Protein AF-A0A0N4TE85-F1 (afdb_monomer)

Sequence (176 aa):
MFYCVLKLFERAIGGLLKESQLLFFAYADYEEERMKFDNVKKIYDRLLAIETADPTLAYIQLMKFVRRTEGVQYARAIFKRARQDSRCKFHIFVASALMEYYCSKDTDIAIRVFDMGLKKYGDEPEYALAYVDFLSHLNEDNNTRVVFERILTSESMTPEKSMLVFFFFSILKVCI

Foldseek 3Di:
DVVVVLVVLCCCCVPDNVQPVVSLLVVLVVCVVVVNNVVSVVSLVSNVPPPPHQCQVSLLSVLVSCCVPVRDVVSVVSLVVLVVDPSHDLVSLLSNLVCCCPPVVNNVVSVVSLVVSCVVCLLPVVSLLSVLVVVVVVVPVVVSVVSVVVSVPPPRDDPVVVVVSVVVVPPVVPPD

Structure (mmCIF, N/CA/C/O backbone):
data_AF-A0A0N4TE85-F1
#
_entry.id   AF-A0A0N4TE85-F1
#
loop_
_atom_site.group_PDB
_atom_site.id
_atom_site.type_symbol
_atom_site.label_atom_id
_atom_site.label_alt_id
_atom_site.label_comp_id
_atom_site.label_asym_id
_atom_site.label_entity_id
_atom_site.label_seq_id
_atom_site.pdbx_PDB_ins_code
_atom_site.Cartn_x
_atom_site.Cartn_y
_atom_site.Cartn_z
_atom_site.occupancy
_atom_site.B_iso_or_equiv
_atom_site.auth_seq_id
_atom_site.auth_comp_id
_atom_site.auth_asym_id
_atom_site.auth_atom_id
_atom_site.pdbx_PDB_model_num
ATOM 1 N N . MET A 1 1 ? 28.699 -2.643 -16.464 1.00 60.16 1 MET A N 1
ATOM 2 C CA . MET A 1 1 ? 28.401 -2.864 -15.030 1.00 60.16 1 MET A CA 1
ATOM 3 C C . MET A 1 1 ? 26.910 -3.125 -14.782 1.00 60.16 1 MET A C 1
ATOM 5 O O . MET A 1 1 ? 26.594 -4.196 -14.286 1.00 60.16 1 MET A O 1
ATOM 9 N N . PHE A 1 2 ? 25.991 -2.249 -15.223 1.00 61.69 2 PHE A N 1
ATOM 10 C CA . PHE A 1 2 ? 24.528 -2.381 -15.024 1.00 61.69 2 PHE A CA 1
ATOM 11 C C . PHE A 1 2 ? 23.909 -3.731 -15.449 1.00 61.69 2 PHE A C 1
ATOM 13 O O . PHE A 1 2 ? 23.105 -4.308 -14.727 1.00 61.69 2 PHE A O 1
ATOM 20 N N . TYR A 1 3 ? 24.332 -4.297 -16.585 1.00 66.44 3 TYR A N 1
ATOM 21 C CA . TYR A 1 3 ? 23.793 -5.572 -17.085 1.00 66.44 3 TYR A CA 1
ATOM 22 C C . TYR A 1 3 ? 24.115 -6.782 -16.183 1.00 66.44 3 TYR A C 1
ATOM 24 O O . TYR A 1 3 ? 23.411 -7.788 -16.216 1.00 66.44 3 TYR A O 1
ATOM 32 N N . CYS A 1 4 ? 25.174 -6.692 -15.370 1.00 79.31 4 CYS A N 1
ATOM 33 C CA . CYS A 1 4 ? 25.546 -7.743 -14.422 1.00 79.31 4 CYS A CA 1
ATOM 34 C C . CYS A 1 4 ? 24.586 -7.768 -13.222 1.00 79.31 4 CYS A C 1
ATOM 36 O O . CYS A 1 4 ? 24.155 -8.835 -12.797 1.00 79.31 4 CYS A O 1
ATOM 38 N N . VAL A 1 5 ? 24.191 -6.586 -12.738 1.00 85.81 5 VAL A N 1
ATOM 39 C CA . VAL A 1 5 ? 23.291 -6.426 -11.587 1.00 85.81 5 VAL A CA 1
ATOM 40 C C . VAL A 1 5 ? 21.880 -6.917 -11.919 1.00 85.81 5 VAL A C 1
ATOM 42 O O . VAL A 1 5 ? 21.301 -7.671 -11.147 1.00 85.81 5 VAL A O 1
ATOM 45 N N . LEU A 1 6 ? 21.362 -6.604 -13.113 1.00 87.00 6 LEU A N 1
ATOM 46 C CA . LEU A 1 6 ? 20.061 -7.120 -13.569 1.00 87.00 6 LEU A CA 1
ATOM 47 C C . LEU A 1 6 ? 20.026 -8.642 -13.638 1.00 87.00 6 LEU A C 1
ATOM 49 O O . LEU A 1 6 ? 19.105 -9.273 -13.130 1.00 87.00 6 LEU A O 1
ATOM 53 N N . LYS A 1 7 ? 21.062 -9.243 -14.234 1.00 88.06 7 LYS A N 1
ATOM 54 C CA . LYS A 1 7 ? 21.184 -10.701 -14.304 1.00 88.06 7 LYS A CA 1
ATOM 55 C C . LYS A 1 7 ? 21.278 -11.337 -12.921 1.00 88.06 7 LYS A C 1
ATOM 57 O O . LYS A 1 7 ? 20.778 -12.444 -12.741 1.00 88.06 7 LYS A O 1
ATOM 62 N N . LEU A 1 8 ? 21.919 -10.662 -11.966 1.00 90.56 8 LEU A N 1
ATOM 63 C CA . LEU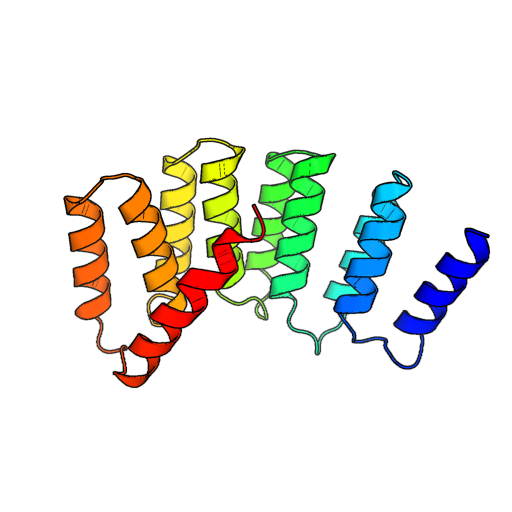 A 1 8 ? 22.002 -11.127 -10.587 1.00 90.56 8 LEU A CA 1
ATOM 64 C C . LEU A 1 8 ? 20.618 -11.145 -9.930 1.00 90.56 8 LEU A C 1
ATOM 66 O O . LEU A 1 8 ? 20.234 -12.185 -9.399 1.00 90.56 8 LEU A O 1
ATOM 70 N N . PHE A 1 9 ? 19.861 -10.045 -10.017 1.00 91.69 9 PHE A N 1
ATOM 71 C CA . PHE A 1 9 ? 18.505 -9.976 -9.470 1.00 91.69 9 PHE A CA 1
ATOM 72 C C . PHE A 1 9 ? 17.573 -10.995 -10.122 1.00 91.69 9 PHE A C 1
ATOM 74 O O . PHE A 1 9 ? 16.962 -11.785 -9.407 1.00 91.69 9 PHE A O 1
ATOM 81 N N . GLU A 1 10 ? 17.538 -11.061 -11.456 1.00 90.88 10 GLU A N 1
ATOM 82 C CA . GLU A 1 10 ? 16.699 -12.019 -12.187 1.00 90.88 10 GLU A CA 1
ATOM 83 C C . GLU A 1 10 ? 17.019 -13.472 -11.825 1.00 90.88 10 GLU A C 1
ATOM 85 O O . GLU A 1 10 ? 16.120 -14.290 -11.621 1.00 90.88 10 GLU A O 1
ATOM 90 N N . ARG A 1 11 ? 18.305 -13.802 -11.665 1.00 91.12 11 ARG A N 1
ATOM 91 C CA . ARG A 1 11 ? 18.721 -15.135 -11.220 1.00 91.12 11 ARG A CA 1
ATOM 92 C C . ARG A 1 11 ? 18.338 -15.404 -9.764 1.00 91.12 11 ARG A C 1
ATOM 94 O O . ARG A 1 11 ? 18.007 -16.541 -9.438 1.00 91.12 11 ARG A O 1
ATOM 101 N N . ALA A 1 12 ? 18.394 -14.401 -8.892 1.00 89.88 12 ALA A N 1
ATOM 102 C CA . ALA A 1 12 ? 18.059 -14.561 -7.481 1.00 89.88 12 ALA A CA 1
ATOM 103 C C . ALA A 1 12 ? 16.554 -14.806 -7.284 1.00 89.88 12 ALA A C 1
ATOM 105 O O . ALA A 1 12 ? 16.180 -15.799 -6.655 1.00 89.88 12 ALA A O 1
ATOM 106 N N . ILE A 1 13 ? 15.706 -13.968 -7.891 1.00 89.06 13 ILE A N 1
ATOM 107 C CA . ILE A 1 13 ? 14.240 -14.088 -7.808 1.00 89.06 13 ILE A CA 1
ATOM 108 C C . ILE A 1 13 ? 13.683 -15.224 -8.682 1.00 89.06 13 ILE A C 1
ATOM 110 O O . ILE A 1 13 ? 12.585 -15.714 -8.442 1.00 89.06 13 ILE A O 1
ATOM 114 N N . GLY A 1 14 ? 14.413 -15.649 -9.718 1.00 87.12 14 GLY A N 1
ATOM 115 C CA . GLY A 1 14 ? 14.067 -16.812 -10.543 1.00 87.12 14 GLY A CA 1
ATOM 116 C C . GLY A 1 14 ? 14.582 -18.145 -9.999 1.00 87.12 14 GLY A C 1
ATOM 117 O O . GLY A 1 14 ? 14.179 -19.195 -10.491 1.00 87.12 14 GLY A O 1
ATOM 118 N N . GLY A 1 15 ? 15.480 -18.111 -9.015 1.00 88.12 15 GLY A N 1
ATOM 119 C CA . GLY A 1 15 ? 16.168 -19.282 -8.490 1.00 88.12 15 GLY A CA 1
ATOM 120 C C . GLY A 1 15 ? 15.809 -19.572 -7.038 1.00 88.12 15 GLY A C 1
ATOM 121 O O . GLY A 1 15 ? 14.649 -19.773 -6.683 1.00 88.12 15 GLY A O 1
ATOM 122 N N . LEU A 1 16 ? 16.842 -19.625 -6.196 1.00 82.88 16 LEU A N 1
ATOM 123 C CA . LEU A 1 16 ? 16.746 -20.097 -4.814 1.00 82.88 16 LEU A CA 1
ATOM 124 C C . LEU A 1 16 ? 15.939 -19.157 -3.901 1.00 82.88 16 LEU A C 1
ATOM 126 O O . LEU A 1 16 ? 15.338 -19.613 -2.937 1.00 82.88 16 LEU A O 1
ATOM 130 N N . LEU A 1 17 ? 15.928 -17.852 -4.197 1.00 87.75 17 LEU A N 1
ATOM 131 C CA . LEU A 1 17 ? 15.365 -16.807 -3.332 1.00 87.75 17 LEU A CA 1
ATOM 132 C C . LEU A 1 17 ? 14.075 -16.211 -3.912 1.00 87.75 17 LEU A C 1
ATOM 134 O O . LEU A 1 17 ? 13.768 -15.040 -3.693 1.00 87.75 17 LEU A O 1
ATOM 138 N N . LYS A 1 18 ? 13.308 -17.027 -4.642 1.00 87.94 18 LYS A N 1
ATOM 139 C CA . LYS A 1 18 ? 12.091 -16.618 -5.359 1.00 87.94 18 LYS A CA 1
ATOM 140 C C . LYS A 1 18 ? 10.973 -16.054 -4.480 1.00 87.94 18 LYS A C 1
ATOM 142 O O . LYS A 1 18 ? 10.106 -15.377 -5.004 1.00 87.94 18 LYS A O 1
ATOM 147 N N . GLU A 1 19 ? 10.997 -16.306 -3.172 1.00 86.69 19 GLU A N 1
ATOM 148 C CA . GLU A 1 19 ? 9.999 -15.802 -2.212 1.00 86.69 19 GLU A CA 1
ATOM 149 C C . GLU A 1 19 ? 10.528 -14.637 -1.355 1.00 86.69 19 GLU A C 1
ATOM 151 O O . GLU A 1 19 ? 9.801 -14.073 -0.540 1.00 86.69 19 GLU A O 1
ATOM 156 N N . SER A 1 20 ? 11.799 -14.252 -1.523 1.00 91.19 20 SER A N 1
ATOM 157 C CA . SER A 1 20 ? 12.424 -13.206 -0.710 1.00 91.19 20 SER A CA 1
ATOM 158 C C . SER A 1 20 ? 11.926 -11.819 -1.113 1.00 91.19 20 SER A C 1
ATOM 160 O O . SER A 1 20 ? 12.448 -11.213 -2.048 1.00 91.19 20 SER A O 1
ATOM 162 N N . GLN A 1 21 ? 10.951 -11.280 -0.374 1.00 88.94 21 GLN A N 1
ATOM 163 C CA . GLN A 1 21 ? 10.377 -9.953 -0.644 1.00 88.94 21 GLN A CA 1
ATOM 164 C C . GLN A 1 21 ? 11.431 -8.839 -0.673 1.00 88.94 21 GLN A C 1
ATOM 166 O O . GLN A 1 21 ? 11.354 -7.939 -1.504 1.00 88.94 21 GLN A O 1
ATOM 171 N N . LEU A 1 22 ? 12.457 -8.934 0.181 1.00 90.62 22 LEU A N 1
ATOM 172 C CA . LEU A 1 22 ? 13.536 -7.949 0.251 1.00 90.62 22 LEU A CA 1
ATOM 173 C C . LEU A 1 22 ? 14.278 -7.807 -1.084 1.00 90.62 22 LEU A C 1
ATOM 175 O O . LEU A 1 22 ? 14.609 -6.696 -1.488 1.00 90.62 22 LEU A O 1
ATOM 179 N N . LEU A 1 23 ? 14.512 -8.918 -1.791 1.00 93.12 23 LEU A N 1
ATOM 180 C CA . LEU A 1 23 ? 15.168 -8.878 -3.098 1.00 93.12 23 LEU A CA 1
ATOM 181 C C . LEU A 1 23 ? 14.280 -8.264 -4.172 1.00 93.12 23 LEU A C 1
ATOM 183 O O . LEU A 1 23 ? 14.791 -7.561 -5.038 1.00 93.12 23 LEU A O 1
ATOM 187 N N . PHE A 1 24 ? 12.969 -8.505 -4.116 1.00 93.56 24 PHE A N 1
ATOM 188 C CA . PHE A 1 24 ? 12.032 -7.844 -5.020 1.00 93.56 24 PHE A CA 1
ATOM 189 C C . PHE A 1 24 ? 12.010 -6.334 -4.787 1.00 93.56 24 PHE A C 1
ATOM 191 O O . PHE A 1 24 ? 12.022 -5.593 -5.763 1.00 93.56 24 PHE A O 1
ATOM 198 N N . PHE A 1 25 ? 12.033 -5.877 -3.531 1.00 91.94 25 PHE A N 1
ATOM 199 C CA . PHE A 1 25 ? 12.083 -4.445 -3.217 1.00 91.94 25 PHE A CA 1
ATOM 200 C C . PHE A 1 25 ? 13.391 -3.815 -3.689 1.00 91.94 25 PHE A C 1
ATOM 202 O O . PHE A 1 25 ? 13.353 -2.854 -4.444 1.00 91.94 25 PHE A O 1
ATOM 209 N N . ALA A 1 26 ? 14.535 -4.428 -3.375 1.00 93.69 26 ALA A N 1
ATOM 210 C CA . ALA A 1 26 ? 15.828 -3.945 -3.855 1.00 93.69 26 ALA A CA 1
ATOM 211 C C . ALA A 1 26 ? 15.907 -3.914 -5.393 1.00 93.69 26 ALA A C 1
ATOM 213 O O . ALA A 1 26 ? 16.498 -3.004 -5.972 1.00 93.69 26 ALA A O 1
ATOM 214 N N . TYR A 1 27 ? 15.299 -4.896 -6.069 1.00 94.88 27 TYR A N 1
ATOM 215 C CA . TYR A 1 27 ? 15.258 -4.914 -7.526 1.00 94.88 27 TYR A CA 1
ATOM 216 C C . TYR A 1 27 ? 14.322 -3.837 -8.096 1.00 94.88 27 TYR A C 1
ATOM 218 O O . TYR A 1 27 ? 14.665 -3.174 -9.076 1.00 94.88 27 TYR A O 1
ATOM 226 N N . ALA A 1 28 ? 13.161 -3.636 -7.474 1.00 95.31 28 ALA A N 1
ATOM 227 C CA . ALA A 1 28 ? 12.229 -2.574 -7.826 1.00 95.31 28 ALA A CA 1
ATOM 228 C C . ALA A 1 28 ? 12.876 -1.189 -7.671 1.00 95.31 28 ALA A C 1
ATOM 230 O O . ALA A 1 28 ? 12.834 -0.409 -8.619 1.00 95.31 28 ALA A O 1
ATOM 231 N N . ASP A 1 29 ? 13.542 -0.923 -6.545 1.00 93.06 29 ASP A N 1
ATOM 232 C CA . ASP A 1 29 ? 14.242 0.340 -6.288 1.00 93.06 29 ASP A CA 1
ATOM 233 C C . ASP A 1 29 ? 15.337 0.585 -7.342 1.00 93.06 29 ASP A C 1
ATOM 235 O O . ASP A 1 29 ? 15.437 1.671 -7.913 1.00 93.06 29 ASP A O 1
ATOM 239 N N . TYR A 1 30 ? 16.090 -0.459 -7.707 1.00 94.06 30 TYR A N 1
ATOM 240 C CA . TYR A 1 30 ? 17.110 -0.377 -8.756 1.00 94.06 30 TYR A CA 1
ATOM 241 C C . TYR A 1 30 ? 16.543 -0.031 -10.148 1.00 94.06 30 TYR A C 1
ATOM 243 O O . TYR A 1 30 ? 17.172 0.689 -10.929 1.00 94.06 30 TYR A O 1
ATOM 251 N N . GLU A 1 31 ? 15.365 -0.550 -10.508 1.00 95.12 31 GLU A N 1
ATOM 252 C CA . GLU A 1 31 ? 14.687 -0.174 -11.758 1.00 95.12 31 GLU A CA 1
ATOM 253 C C . GLU A 1 31 ? 14.027 1.216 -11.664 1.00 95.12 31 GLU A C 1
ATOM 255 O O . GLU A 1 31 ? 14.003 1.941 -12.665 1.00 95.12 31 GLU A O 1
ATOM 260 N N . GLU A 1 32 ? 13.548 1.623 -10.482 1.00 93.38 32 GLU A N 1
ATOM 261 C CA . GLU A 1 32 ? 13.006 2.965 -10.214 1.00 93.38 32 GLU A CA 1
ATOM 262 C C . GLU A 1 32 ? 14.084 4.042 -10.405 1.00 93.38 32 GLU A C 1
ATOM 264 O O . GLU A 1 32 ? 13.845 5.005 -11.136 1.00 93.38 32 GLU A O 1
ATOM 269 N N . GLU A 1 33 ? 15.298 3.842 -9.876 1.00 93.31 33 GLU A N 1
ATOM 270 C CA . GLU A 1 33 ? 16.454 4.742 -10.065 1.00 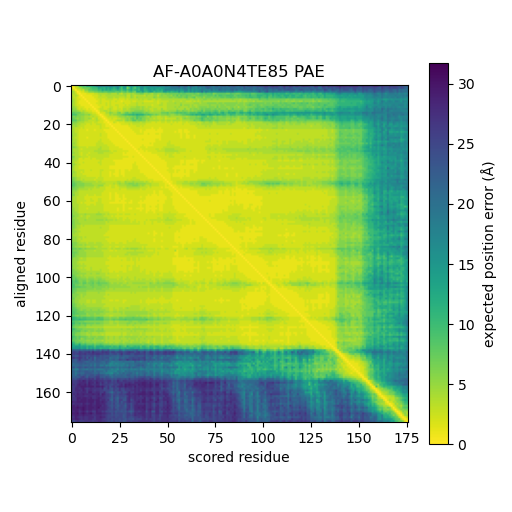93.31 33 GLU A CA 1
ATOM 271 C C . GLU A 1 33 ? 16.815 4.949 -11.544 1.00 93.31 33 GLU A C 1
ATOM 273 O O . GLU A 1 33 ? 17.308 6.000 -11.955 1.00 93.31 33 GLU A O 1
ATOM 278 N N . ARG A 1 34 ? 16.541 3.943 -12.379 1.00 93.69 34 ARG A N 1
ATOM 279 C CA . ARG A 1 34 ? 16.782 3.974 -13.830 1.00 93.69 34 ARG A CA 1
ATOM 280 C C . ARG A 1 34 ? 15.589 4.510 -14.620 1.00 93.69 34 ARG A C 1
ATOM 282 O O . ARG A 1 34 ? 15.600 4.445 -15.854 1.00 93.69 34 ARG A O 1
ATOM 289 N N . MET A 1 35 ? 14.568 5.007 -13.922 1.00 93.75 35 MET A N 1
ATOM 290 C CA . MET A 1 35 ? 13.301 5.486 -14.472 1.00 93.75 35 MET A CA 1
ATOM 291 C C . MET A 1 35 ? 12.592 4.433 -15.340 1.00 93.75 35 MET A C 1
ATOM 293 O O . MET A 1 35 ? 11.933 4.750 -16.332 1.00 93.75 35 MET A O 1
ATOM 297 N N . LYS A 1 36 ? 12.737 3.147 -14.999 1.00 95.81 36 LYS A N 1
ATOM 298 C CA . LYS A 1 36 ? 12.091 2.023 -15.692 1.00 95.81 36 LYS A CA 1
ATOM 299 C C . LYS A 1 36 ? 10.819 1.592 -14.967 1.00 95.81 36 LYS A C 1
ATOM 301 O O . LYS A 1 36 ? 10.665 0.446 -14.558 1.00 95.81 36 LYS A O 1
ATOM 306 N N . PHE A 1 37 ? 9.872 2.518 -14.849 1.00 96.38 37 PHE A N 1
ATOM 307 C CA . PHE A 1 37 ? 8.649 2.346 -14.054 1.00 96.38 37 PHE A CA 1
ATOM 308 C C . PHE A 1 37 ? 7.772 1.162 -14.489 1.00 96.38 37 PHE A C 1
ATOM 310 O O . PHE A 1 37 ? 7.179 0.488 -13.649 1.00 96.38 37 PHE A O 1
ATOM 317 N N . ASP A 1 38 ? 7.736 0.838 -15.783 1.00 96.56 38 ASP A N 1
ATOM 318 C CA . ASP A 1 38 ? 7.008 -0.343 -16.262 1.00 96.56 38 ASP A CA 1
ATOM 319 C C . ASP A 1 38 ? 7.636 -1.657 -15.786 1.00 96.56 38 ASP A C 1
ATOM 321 O O . ASP A 1 38 ? 6.922 -2.629 -15.541 1.00 96.56 38 ASP A O 1
ATOM 325 N N . ASN A 1 39 ? 8.960 -1.696 -15.615 1.00 96.06 39 ASN A N 1
ATOM 326 C CA . ASN A 1 39 ? 9.641 -2.863 -15.062 1.00 96.06 39 ASN A CA 1
ATOM 327 C C 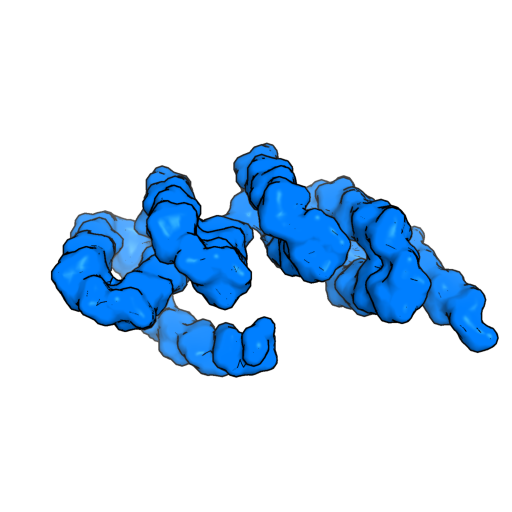. ASN A 1 39 ? 9.365 -2.992 -13.565 1.00 96.06 39 ASN A C 1
ATOM 329 O O . ASN A 1 39 ? 9.075 -4.091 -13.106 1.00 96.06 39 ASN A O 1
ATOM 333 N N . VAL A 1 40 ? 9.358 -1.877 -12.828 1.00 97.19 40 VAL A N 1
ATOM 334 C CA . VAL A 1 40 ? 8.995 -1.853 -11.402 1.00 97.19 40 VAL A CA 1
ATOM 335 C C . VAL A 1 40 ? 7.617 -2.480 -11.181 1.00 97.19 40 VAL A C 1
ATOM 337 O O . VAL A 1 40 ? 7.472 -3.392 -10.366 1.00 97.19 40 VAL A O 1
ATOM 340 N N . LYS A 1 41 ? 6.612 -2.075 -11.970 1.00 97.00 41 LYS A N 1
ATOM 341 C CA . LYS A 1 41 ? 5.258 -2.649 -11.898 1.00 97.00 41 LYS A CA 1
ATOM 342 C C . LYS A 1 41 ? 5.255 -4.158 -12.166 1.00 97.00 41 LYS A C 1
ATOM 344 O O . LYS A 1 41 ? 4.663 -4.901 -11.390 1.00 97.00 41 LYS A O 1
ATOM 349 N N . LYS A 1 42 ? 5.993 -4.629 -13.181 1.00 96.88 42 LYS A N 1
ATOM 350 C CA . LYS A 1 42 ? 6.139 -6.070 -13.475 1.00 96.88 42 LYS A CA 1
ATOM 351 C C . LYS A 1 42 ? 6.801 -6.847 -12.333 1.00 96.88 42 LYS A C 1
ATOM 353 O O . LYS A 1 42 ? 6.401 -7.977 -12.065 1.00 96.88 42 LYS A O 1
ATOM 358 N N . ILE A 1 43 ? 7.796 -6.261 -11.663 1.00 96.25 43 ILE A N 1
ATOM 359 C CA . ILE A 1 43 ? 8.469 -6.874 -10.508 1.00 96.25 43 ILE A CA 1
ATOM 360 C C . ILE A 1 43 ? 7.472 -7.050 -9.358 1.00 96.25 43 ILE A C 1
ATOM 362 O O . ILE A 1 43 ? 7.370 -8.146 -8.803 1.00 96.25 43 ILE A O 1
ATOM 366 N N . TYR A 1 44 ? 6.686 -6.016 -9.044 1.00 96.94 44 TYR A N 1
ATOM 367 C CA . TYR A 1 44 ? 5.640 -6.115 -8.025 1.00 96.94 44 TYR A CA 1
ATOM 368 C C . TYR A 1 44 ? 4.525 -7.088 -8.418 1.00 96.94 44 TYR A C 1
ATOM 370 O O . TYR A 1 44 ? 4.109 -7.881 -7.581 1.00 96.94 44 TYR A O 1
ATOM 378 N N . ASP A 1 45 ? 4.070 -7.098 -9.673 1.00 96.50 45 ASP A N 1
ATOM 379 C CA . ASP A 1 45 ? 3.067 -8.065 -10.134 1.00 96.50 45 ASP A CA 1
ATOM 380 C C . ASP A 1 45 ? 3.567 -9.510 -10.003 1.00 96.50 45 ASP A C 1
ATOM 382 O O . ASP A 1 45 ? 2.817 -10.383 -9.566 1.00 96.50 45 ASP A O 1
ATOM 386 N N . ARG A 1 46 ? 4.851 -9.755 -10.295 1.00 95.44 46 ARG A N 1
ATOM 387 C CA . ARG A 1 46 ? 5.488 -11.061 -10.085 1.00 95.44 46 ARG A CA 1
ATOM 388 C C . ARG A 1 46 ? 5.531 -11.444 -8.607 1.00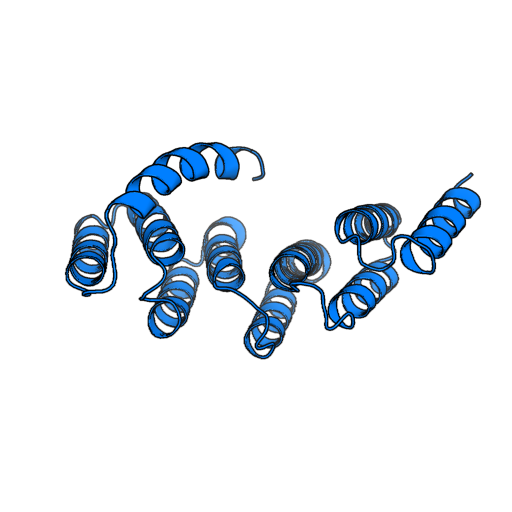 95.44 46 ARG A C 1
ATOM 390 O O . ARG A 1 46 ? 5.261 -12.597 -8.293 1.00 95.44 46 ARG A O 1
ATOM 397 N N . LEU A 1 47 ? 5.841 -10.502 -7.714 1.00 94.88 47 LEU A N 1
ATOM 398 C CA . LEU A 1 47 ? 5.822 -10.739 -6.267 1.00 94.88 47 LEU A CA 1
ATOM 399 C C . LEU A 1 47 ? 4.405 -11.053 -5.764 1.00 94.88 47 LEU A C 1
ATOM 40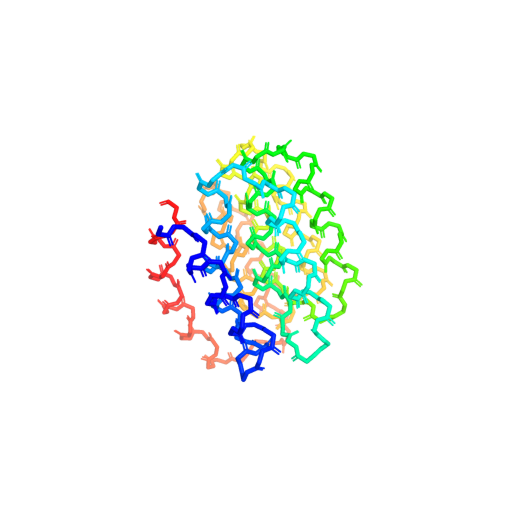1 O O . LEU A 1 47 ? 4.211 -11.993 -5.000 1.00 94.88 47 LEU A O 1
ATOM 405 N N . LEU A 1 48 ? 3.408 -10.289 -6.213 1.00 95.88 48 LEU A N 1
ATOM 406 C CA . LEU A 1 48 ? 2.009 -10.450 -5.808 1.00 95.88 48 LEU A CA 1
ATOM 407 C C . LEU A 1 48 ? 1.386 -11.759 -6.315 1.00 95.88 48 LEU A C 1
ATOM 409 O O . LEU A 1 48 ? 0.457 -12.270 -5.685 1.00 95.88 48 LEU A O 1
ATOM 413 N N . ALA A 1 49 ? 1.903 -12.306 -7.418 1.00 95.38 49 ALA A N 1
ATOM 414 C CA . ALA A 1 49 ? 1.498 -13.600 -7.961 1.00 95.38 49 ALA A CA 1
ATOM 415 C C . ALA A 1 49 ? 1.973 -14.801 -7.119 1.00 95.38 49 ALA A C 1
ATOM 417 O O . ALA A 1 49 ? 1.485 -15.910 -7.318 1.00 95.38 49 ALA A O 1
ATOM 418 N N . ILE A 1 50 ? 2.909 -14.611 -6.183 1.00 93.56 50 ILE A N 1
ATOM 419 C CA . ILE A 1 50 ? 3.358 -15.678 -5.283 1.00 93.56 50 ILE A CA 1
ATOM 420 C C . ILE A 1 50 ? 2.278 -15.905 -4.227 1.00 93.56 50 ILE A C 1
ATOM 422 O O . ILE A 1 50 ? 2.081 -15.066 -3.350 1.00 93.56 50 ILE A O 1
ATOM 426 N N . GLU A 1 51 ? 1.575 -17.035 -4.305 1.00 91.62 51 GLU A N 1
ATOM 427 C CA . GLU A 1 51 ? 0.429 -17.342 -3.437 1.00 91.62 51 GLU A CA 1
ATOM 428 C C . GLU A 1 51 ? 0.809 -17.466 -1.955 1.00 91.62 51 GLU A C 1
ATOM 430 O O . GLU A 1 51 ? 0.064 -17.003 -1.091 1.00 91.62 51 GLU A O 1
ATOM 435 N N . THR A 1 52 ? 1.987 -18.028 -1.673 1.00 90.94 52 THR A N 1
ATOM 436 C CA . THR A 1 52 ? 2.503 -18.306 -0.321 1.00 90.94 52 THR A CA 1
ATOM 437 C C . THR A 1 52 ? 2.987 -17.064 0.428 1.00 90.94 52 THR A C 1
ATOM 439 O O . THR A 1 52 ? 3.110 -17.097 1.652 1.00 90.94 52 THR A O 1
ATOM 442 N N . ALA A 1 53 ? 3.265 -15.967 -0.279 1.00 89.88 53 ALA A N 1
ATOM 443 C CA . ALA A 1 53 ? 3.790 -14.746 0.315 1.00 89.88 53 ALA A CA 1
ATOM 444 C C . ALA A 1 53 ? 2.664 -13.853 0.861 1.00 89.88 53 ALA A C 1
ATOM 446 O O . ALA A 1 53 ? 1.609 -13.725 0.244 1.00 89.88 53 ALA A O 1
ATOM 447 N N . ASP A 1 54 ? 2.916 -13.173 1.985 1.00 91.19 54 ASP A N 1
ATOM 448 C CA . ASP A 1 54 ? 2.037 -12.114 2.498 1.00 91.19 54 ASP A CA 1
ATOM 449 C C . ASP A 1 54 ? 2.154 -10.869 1.597 1.00 91.19 54 ASP A C 1
ATOM 451 O O . ASP A 1 54 ? 3.191 -10.195 1.614 1.00 91.19 54 ASP A O 1
ATOM 455 N N . PRO A 1 55 ? 1.124 -10.518 0.806 1.00 95.88 55 PRO A N 1
ATOM 456 C CA . PRO A 1 55 ? 1.237 -9.441 -0.168 1.00 95.88 55 PRO A CA 1
ATOM 457 C C . PRO A 1 55 ? 1.103 -8.053 0.469 1.00 95.88 55 PRO A C 1
ATOM 459 O O . PRO A 1 55 ? 1.277 -7.051 -0.224 1.00 95.88 55 PRO A O 1
ATOM 462 N N . THR A 1 56 ? 0.793 -7.956 1.768 1.00 93.25 56 THR A N 1
ATOM 463 C CA . THR A 1 56 ? 0.442 -6.689 2.424 1.00 93.25 56 THR A CA 1
ATOM 464 C C . THR A 1 56 ? 1.548 -5.647 2.266 1.00 93.25 56 THR A C 1
ATOM 466 O O . THR A 1 56 ? 1.291 -4.531 1.815 1.00 93.25 56 THR A O 1
ATOM 469 N N . LEU A 1 57 ? 2.794 -6.014 2.579 1.00 90.31 57 LEU A N 1
ATOM 470 C CA . LEU A 1 57 ? 3.932 -5.102 2.461 1.00 90.31 57 LEU A CA 1
ATOM 471 C C . LEU A 1 57 ? 4.235 -4.754 0.996 1.00 90.31 57 LEU A C 1
ATOM 473 O O . LEU A 1 57 ? 4.529 -3.599 0.690 1.00 90.31 57 LEU A O 1
ATOM 477 N N . ALA A 1 58 ? 4.098 -5.722 0.086 1.00 94.25 58 ALA A N 1
ATOM 478 C CA . ALA A 1 58 ? 4.287 -5.507 -1.345 1.00 94.25 58 ALA A CA 1
ATOM 479 C C . ALA A 1 58 ? 3.281 -4.492 -1.908 1.00 94.25 58 ALA A C 1
ATOM 481 O O . ALA A 1 58 ? 3.674 -3.579 -2.632 1.00 94.25 58 ALA A O 1
ATOM 482 N N . TYR A 1 59 ? 2.005 -4.584 -1.519 1.00 97.62 59 TYR A N 1
ATOM 483 C CA . TYR A 1 59 ? 0.996 -3.591 -1.890 1.00 97.62 59 TYR A CA 1
ATOM 484 C C . TYR A 1 59 ? 1.286 -2.211 -1.303 1.00 97.62 59 TYR A C 1
ATOM 486 O O . TYR A 1 59 ? 1.089 -1.220 -2.001 1.00 97.62 59 TYR A O 1
ATOM 494 N N . ILE A 1 60 ? 1.768 -2.120 -0.058 1.00 94.62 60 ILE A N 1
ATOM 495 C CA . ILE A 1 60 ? 2.142 -0.833 0.551 1.00 94.62 60 ILE A CA 1
ATOM 496 C C . ILE A 1 60 ? 3.275 -0.177 -0.244 1.00 94.62 60 ILE A C 1
ATOM 498 O O . ILE A 1 60 ? 3.185 1.006 -0.572 1.00 94.62 60 ILE A O 1
ATOM 502 N N . GLN A 1 61 ? 4.321 -0.932 -0.581 1.00 93.31 61 GLN A N 1
ATOM 503 C CA . GLN A 1 61 ? 5.446 -0.410 -1.357 1.00 93.31 61 GLN A CA 1
ATOM 504 C C . GLN A 1 61 ? 5.026 -0.019 -2.778 1.00 93.31 61 GLN A C 1
ATOM 506 O O . GLN A 1 61 ? 5.319 1.093 -3.217 1.00 93.31 61 GLN A O 1
ATOM 511 N N . LEU A 1 62 ? 4.238 -0.862 -3.453 1.00 97.25 62 LEU A N 1
ATOM 512 C CA . LEU A 1 62 ? 3.681 -0.551 -4.769 1.00 97.25 62 LEU A CA 1
ATOM 513 C C . LEU A 1 62 ? 2.797 0.705 -4.730 1.00 97.25 62 LEU A C 1
ATOM 515 O O . LEU A 1 62 ? 2.906 1.566 -5.598 1.00 97.25 62 LEU A O 1
ATOM 519 N N . MET A 1 63 ? 1.947 0.849 -3.712 1.00 97.00 63 MET A N 1
ATOM 520 C CA . MET A 1 63 ? 1.086 2.020 -3.533 1.00 97.00 63 MET A CA 1
ATOM 521 C C . MET A 1 63 ? 1.910 3.299 -3.336 1.00 97.00 63 MET A C 1
ATOM 523 O O . MET A 1 63 ? 1.595 4.322 -3.946 1.00 97.00 63 MET A O 1
ATOM 527 N N . LYS A 1 64 ? 2.986 3.245 -2.537 1.00 92.31 64 LYS A N 1
ATOM 528 C CA . LYS A 1 64 ? 3.930 4.361 -2.362 1.00 92.31 64 LYS A CA 1
ATOM 529 C C . LYS A 1 64 ? 4.624 4.720 -3.676 1.00 92.31 64 LYS A C 1
ATOM 531 O O . LYS A 1 64 ? 4.638 5.894 -4.041 1.00 92.31 64 LYS A O 1
ATOM 536 N N . PHE A 1 65 ? 5.145 3.725 -4.392 1.00 96.00 65 PHE A N 1
ATOM 537 C CA . PHE A 1 65 ? 5.789 3.899 -5.695 1.00 96.00 65 PHE A CA 1
ATOM 538 C C . PHE A 1 65 ? 4.855 4.573 -6.708 1.00 96.00 65 PHE A C 1
ATOM 540 O O . PHE A 1 65 ? 5.184 5.630 -7.248 1.00 96.00 65 PHE A O 1
ATOM 547 N N . VAL A 1 66 ? 3.660 4.011 -6.911 1.00 97.44 66 VAL A N 1
ATOM 548 C CA . VAL A 1 66 ? 2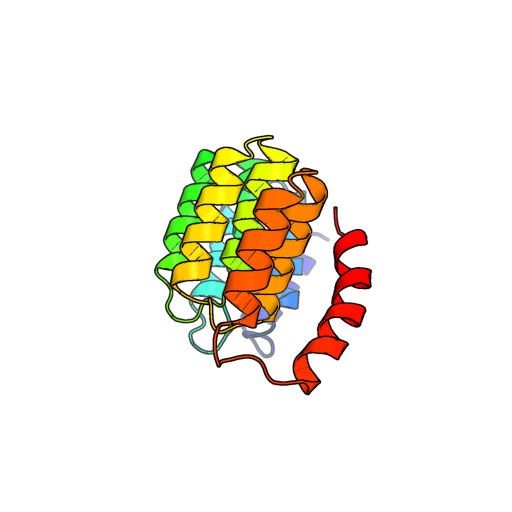.671 4.529 -7.867 1.00 97.44 66 VAL A CA 1
ATOM 549 C C . VAL A 1 66 ? 2.224 5.935 -7.479 1.00 97.44 66 VAL A C 1
ATOM 551 O O . VAL A 1 66 ? 2.058 6.790 -8.344 1.00 97.44 66 VAL A O 1
ATOM 554 N N . ARG A 1 67 ? 2.085 6.235 -6.182 1.00 94.62 67 ARG A N 1
ATOM 555 C CA . ARG A 1 67 ? 1.779 7.604 -5.755 1.00 94.62 67 ARG A CA 1
ATOM 556 C C . ARG A 1 67 ? 2.868 8.589 -6.179 1.00 94.62 67 ARG A C 1
ATOM 558 O O . ARG A 1 67 ? 2.525 9.662 -6.667 1.00 94.62 67 ARG A O 1
ATOM 565 N N . ARG A 1 68 ? 4.145 8.257 -5.953 1.00 92.94 68 ARG A N 1
ATOM 566 C CA . ARG A 1 68 ? 5.278 9.148 -6.261 1.00 92.94 68 ARG A CA 1
ATOM 567 C C . ARG A 1 68 ? 5.448 9.384 -7.761 1.00 92.94 68 ARG A C 1
ATOM 569 O O . ARG A 1 68 ? 5.865 10.470 -8.142 1.00 92.94 68 ARG A O 1
ATOM 576 N N . THR A 1 69 ? 5.142 8.385 -8.586 1.00 95.88 69 THR A N 1
ATOM 577 C CA . THR A 1 69 ? 5.431 8.413 -10.029 1.00 95.88 69 THR A CA 1
ATOM 578 C C . THR A 1 69 ? 4.219 8.743 -10.901 1.00 95.88 69 THR A C 1
ATOM 580 O O . THR A 1 69 ? 4.366 9.439 -11.900 1.00 95.88 69 THR A O 1
ATOM 583 N N . GLU A 1 70 ? 3.022 8.286 -10.527 1.00 95.94 70 GLU A N 1
ATOM 584 C CA . GLU A 1 70 ? 1.796 8.400 -11.335 1.00 95.94 70 GLU A CA 1
ATOM 585 C C . GLU A 1 70 ? 0.696 9.228 -10.642 1.00 95.94 70 GLU A C 1
ATOM 587 O O . GLU A 1 70 ? -0.211 9.746 -11.294 1.00 95.94 70 GLU A O 1
ATOM 592 N N . GLY A 1 71 ? 0.777 9.399 -9.319 1.00 94.56 71 GLY A N 1
ATOM 593 C CA . GLY A 1 71 ? -0.101 10.273 -8.541 1.00 94.56 71 GLY A CA 1
ATOM 594 C C . GLY A 1 71 ? -1.196 9.559 -7.741 1.00 94.56 71 GLY A C 1
ATOM 595 O O . GLY A 1 71 ? -1.320 8.332 -7.701 1.00 94.56 71 GLY A O 1
ATOM 596 N N . VAL A 1 72 ? -2.014 10.360 -7.047 1.00 95.50 72 VAL A N 1
ATOM 597 C CA . VAL A 1 72 ? -2.977 9.879 -6.036 1.00 95.50 72 VAL A CA 1
ATOM 598 C C . VAL A 1 72 ? -4.056 8.950 -6.599 1.00 95.50 72 VAL A C 1
ATOM 600 O O . VAL A 1 72 ? -4.427 7.976 -5.947 1.00 95.50 72 VAL A O 1
ATOM 603 N N . GLN A 1 73 ? -4.549 9.209 -7.813 1.00 96.75 73 GLN A N 1
ATOM 604 C CA . GLN A 1 73 ? -5.627 8.412 -8.409 1.00 96.75 73 GLN A CA 1
ATOM 605 C C . GLN A 1 73 ? -5.189 6.962 -8.651 1.00 96.75 73 GLN A C 1
ATOM 607 O O . GLN A 1 73 ? -5.917 6.030 -8.305 1.00 96.75 73 GLN A O 1
ATOM 612 N N . TYR A 1 74 ? -3.973 6.766 -9.162 1.00 97.38 74 TYR A N 1
ATOM 613 C CA . TYR A 1 74 ? -3.410 5.439 -9.393 1.00 97.38 74 TYR A CA 1
ATOM 614 C C . TYR A 1 74 ? -3.086 4.726 -8.075 1.00 97.38 74 TYR A C 1
ATOM 616 O O . TYR A 1 74 ? -3.386 3.542 -7.927 1.00 97.38 74 TYR A O 1
ATOM 624 N N . ALA A 1 75 ? -2.599 5.449 -7.061 1.00 96.75 75 ALA A N 1
ATOM 625 C CA . ALA A 1 75 ? -2.391 4.881 -5.728 1.00 96.75 75 ALA A CA 1
ATOM 626 C C . ALA A 1 75 ? -3.700 4.351 -5.107 1.00 96.75 75 ALA A C 1
ATOM 628 O O . ALA A 1 75 ? -3.727 3.247 -4.560 1.00 96.75 75 ALA A O 1
ATOM 629 N N . ARG A 1 76 ? -4.820 5.074 -5.268 1.00 97.75 76 ARG A N 1
ATOM 630 C CA . ARG A 1 76 ? -6.153 4.607 -4.837 1.00 97.75 76 ARG A CA 1
ATOM 631 C C . ARG A 1 76 ? -6.611 3.358 -5.593 1.00 97.75 76 ARG A C 1
ATOM 633 O O . ARG A 1 76 ? -7.2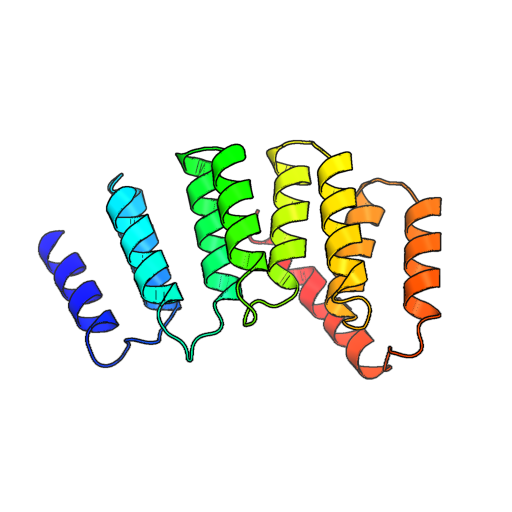95 2.513 -5.012 1.00 97.75 76 ARG A O 1
ATOM 640 N N . ALA A 1 77 ? -6.232 3.208 -6.864 1.00 98.12 77 ALA A N 1
ATOM 641 C CA . ALA A 1 77 ? -6.498 1.988 -7.624 1.00 98.12 77 ALA A CA 1
ATOM 642 C C . ALA A 1 77 ? -5.711 0.789 -7.064 1.00 98.12 77 ALA A C 1
ATOM 644 O O . ALA A 1 77 ? -6.287 -0.290 -6.910 1.00 98.12 77 ALA A O 1
ATOM 645 N N . ILE A 1 78 ? -4.448 0.987 -6.663 1.00 98.25 78 ILE A N 1
ATOM 646 C CA . ILE A 1 78 ? -3.661 -0.041 -5.962 1.00 98.25 78 ILE A CA 1
ATOM 647 C C . ILE A 1 78 ? -4.302 -0.400 -4.621 1.00 98.25 78 ILE A C 1
ATOM 649 O O . ILE A 1 78 ? -4.482 -1.582 -4.341 1.00 98.25 78 ILE A O 1
ATOM 653 N N . PHE A 1 79 ? -4.736 0.584 -3.828 1.00 98.19 79 PHE A N 1
ATOM 654 C CA . PHE A 1 79 ? -5.464 0.319 -2.583 1.00 98.19 79 PHE A CA 1
ATOM 655 C C . PHE A 1 79 ? -6.746 -0.492 -2.827 1.00 98.19 79 PHE A C 1
ATOM 657 O O . PHE A 1 79 ? -7.039 -1.448 -2.108 1.00 98.19 79 PHE A O 1
ATOM 664 N N . LYS A 1 80 ? -7.511 -0.163 -3.876 1.00 98.25 80 LYS A N 1
ATOM 665 C CA . LYS A 1 80 ? -8.694 -0.940 -4.273 1.00 98.25 80 LYS A CA 1
ATOM 666 C C . LYS A 1 80 ? -8.332 -2.388 -4.618 1.00 98.25 80 LYS A C 1
ATOM 668 O O . LYS A 1 80 ? -9.027 -3.279 -4.137 1.00 98.25 80 LYS A O 1
ATOM 673 N N . ARG A 1 81 ? -7.263 -2.617 -5.388 1.00 97.81 81 ARG A N 1
ATOM 674 C CA . ARG A 1 81 ? -6.758 -3.962 -5.716 1.00 97.81 81 ARG A CA 1
ATOM 675 C C . ARG A 1 81 ? -6.336 -4.721 -4.455 1.00 97.81 81 ARG A C 1
ATOM 677 O O . ARG A 1 81 ? -6.756 -5.854 -4.263 1.00 97.81 81 ARG A O 1
ATOM 684 N N . ALA A 1 82 ? -5.594 -4.079 -3.556 1.00 97.56 82 ALA A N 1
ATOM 685 C CA . ALA A 1 82 ? -5.128 -4.694 -2.317 1.00 97.56 82 ALA A CA 1
ATOM 686 C C . ALA A 1 82 ? -6.283 -5.136 -1.402 1.00 97.56 82 ALA A C 1
ATOM 688 O O . ALA A 1 82 ? -6.214 -6.197 -0.793 1.00 97.56 82 ALA A O 1
ATOM 689 N N . ARG A 1 83 ? -7.382 -4.368 -1.347 1.00 96.75 83 ARG A N 1
ATOM 690 C CA . ARG A 1 83 ? -8.586 -4.742 -0.580 1.00 96.75 83 ARG A CA 1
ATOM 691 C C . ARG A 1 83 ? -9.316 -5.974 -1.121 1.00 96.75 83 ARG A C 1
ATOM 693 O O . ARG A 1 83 ? -10.084 -6.577 -0.376 1.00 96.75 83 ARG A O 1
ATOM 700 N N . GLN A 1 84 ? -9.130 -6.301 -2.399 1.00 96.25 84 GLN A N 1
ATOM 701 C CA . GLN A 1 84 ? -9.733 -7.473 -3.041 1.00 96.25 84 GLN A CA 1
ATOM 702 C C . GLN A 1 84 ? -8.900 -8.745 -2.831 1.00 96.25 84 GLN A C 1
ATOM 704 O O . GLN A 1 84 ? -9.417 -9.839 -3.030 1.00 96.25 84 GLN A O 1
ATOM 709 N N . ASP A 1 85 ? -7.640 -8.614 -2.412 1.00 96.19 85 ASP A N 1
ATOM 710 C CA . ASP A 1 85 ? -6.782 -9.743 -2.065 1.00 96.19 85 ASP A CA 1
ATOM 711 C C . ASP A 1 85 ? -7.055 -10.173 -0.615 1.00 96.19 85 ASP A C 1
ATOM 713 O O . ASP A 1 85 ? -6.826 -9.418 0.333 1.00 96.19 85 ASP A O 1
ATOM 717 N N . SER A 1 86 ? -7.569 -11.390 -0.427 1.00 94.94 86 SER A N 1
ATOM 718 C CA . SER A 1 86 ? -7.935 -11.917 0.894 1.00 94.94 86 SER A CA 1
ATOM 719 C C . SER A 1 86 ? -6.735 -12.142 1.812 1.00 94.94 86 SER A C 1
ATOM 721 O O . SER A 1 86 ? -6.917 -12.233 3.024 1.00 94.94 86 SER A O 1
ATOM 723 N N . ARG A 1 87 ? -5.519 -12.215 1.259 1.00 95.75 87 ARG A N 1
ATOM 724 C CA . ARG A 1 87 ? -4.277 -12.400 2.023 1.00 95.75 87 ARG A CA 1
ATOM 725 C C . ARG A 1 87 ? -3.802 -11.102 2.684 1.00 95.75 87 ARG A C 1
ATOM 727 O O . ARG A 1 87 ? -2.954 -11.149 3.571 1.00 95.75 87 ARG A O 1
ATOM 734 N N . CYS A 1 88 ? -4.329 -9.947 2.265 1.00 94.94 88 CYS A N 1
ATOM 735 C CA . CYS A 1 88 ? -3.955 -8.649 2.818 1.00 94.94 88 CYS A CA 1
ATOM 736 C C . CYS A 1 88 ? -4.442 -8.456 4.260 1.00 94.94 88 CYS A C 1
ATOM 738 O O . CYS A 1 88 ? -5.620 -8.641 4.587 1.00 94.94 88 CYS A O 1
ATOM 740 N N . LYS A 1 89 ? -3.535 -7.963 5.103 1.00 93.44 89 LYS A N 1
ATOM 741 C CA . LYS A 1 89 ? -3.788 -7.586 6.499 1.00 93.44 89 LYS A CA 1
ATOM 742 C C . LYS A 1 89 ? -4.147 -6.107 6.632 1.00 93.44 89 LYS A C 1
ATOM 744 O O . LYS A 1 89 ? -3.985 -5.322 5.698 1.00 93.44 89 LYS A O 1
ATOM 749 N N . PHE A 1 90 ? -4.573 -5.706 7.828 1.00 94.19 90 PHE A N 1
ATOM 750 C CA . PHE A 1 90 ? -5.029 -4.346 8.140 1.00 94.19 90 PHE A CA 1
ATOM 751 C C . PHE A 1 90 ? -4.018 -3.233 7.811 1.00 94.19 90 PHE A C 1
ATOM 753 O O . PHE A 1 90 ? -4.424 -2.113 7.507 1.00 94.19 90 PHE A O 1
ATOM 760 N N . HIS A 1 91 ? -2.709 -3.523 7.815 1.00 93.69 91 HIS A N 1
ATOM 761 C CA . HIS A 1 91 ? -1.646 -2.537 7.577 1.00 93.69 91 HIS A CA 1
ATOM 762 C C . HIS A 1 91 ? -1.825 -1.741 6.273 1.00 93.69 91 HIS A C 1
ATOM 764 O O . HIS A 1 91 ? -1.422 -0.581 6.206 1.00 93.69 91 HIS A O 1
ATOM 770 N N . ILE A 1 92 ? -2.460 -2.321 5.246 1.00 96.12 92 ILE A N 1
ATOM 771 C CA . ILE A 1 92 ? -2.741 -1.606 3.994 1.00 96.12 92 ILE A CA 1
ATOM 772 C C . ILE A 1 92 ? -3.717 -0.432 4.184 1.00 96.12 92 ILE A C 1
ATOM 774 O O . ILE A 1 92 ? -3.564 0.600 3.532 1.00 96.12 92 ILE A O 1
ATOM 778 N N . PHE A 1 93 ? -4.692 -0.560 5.090 1.00 97.25 93 PHE A N 1
ATOM 779 C CA . PHE A 1 93 ? -5.640 0.508 5.419 1.00 97.25 93 PHE A CA 1
ATOM 780 C C . PHE A 1 93 ? -4.933 1.643 6.152 1.00 97.25 93 PHE A C 1
ATOM 782 O O . PHE A 1 93 ? -5.077 2.795 5.752 1.00 97.25 93 PHE A O 1
ATOM 789 N N . VAL A 1 94 ? -4.104 1.305 7.147 1.00 94.94 94 VAL A N 1
ATOM 790 C CA . VAL A 1 94 ? -3.282 2.277 7.884 1.00 94.94 94 VAL A CA 1
ATOM 791 C C . VAL A 1 94 ? -2.387 3.050 6.916 1.00 94.94 94 VAL A C 1
ATOM 793 O O . VAL A 1 94 ? -2.426 4.276 6.872 1.00 94.94 94 VAL A O 1
ATOM 796 N N . ALA A 1 95 ? -1.636 2.342 6.067 1.00 93.12 95 ALA A N 1
ATOM 797 C CA . ALA A 1 95 ? -0.755 2.970 5.090 1.00 93.12 95 ALA A CA 1
ATOM 798 C C . ALA A 1 95 ? -1.519 3.874 4.109 1.00 93.12 95 ALA A C 1
ATOM 800 O O . ALA A 1 95 ? -1.066 4.981 3.823 1.00 93.12 95 ALA A O 1
ATOM 801 N N . SER A 1 96 ? -2.680 3.434 3.610 1.00 95.62 96 SER A N 1
ATOM 802 C CA . SER A 1 96 ? -3.492 4.240 2.694 1.00 95.62 96 SER A CA 1
ATOM 803 C C . SER A 1 96 ? -4.044 5.494 3.372 1.00 95.62 96 SER A C 1
ATOM 805 O O . SER A 1 96 ? -4.005 6.559 2.763 1.00 95.62 96 SER A O 1
ATOM 807 N N . ALA A 1 97 ? -4.539 5.396 4.608 1.00 95.50 97 ALA A N 1
ATOM 808 C CA . ALA A 1 97 ? -5.079 6.540 5.337 1.00 95.50 97 ALA A CA 1
ATOM 809 C C . ALA A 1 97 ? -3.990 7.577 5.647 1.00 95.50 97 ALA A C 1
ATOM 811 O O . ALA A 1 97 ? -4.158 8.761 5.353 1.00 95.50 97 ALA A O 1
ATOM 812 N N . LEU A 1 98 ? -2.832 7.127 6.142 1.00 89.56 98 LEU A N 1
ATOM 813 C CA . LEU A 1 98 ? -1.694 8.006 6.415 1.00 89.56 98 LEU A CA 1
ATOM 814 C C . LEU A 1 98 ? -1.154 8.664 5.138 1.00 89.56 98 LEU A C 1
ATOM 816 O O . LEU A 1 98 ? -0.747 9.823 5.173 1.00 89.56 98 LEU A O 1
ATOM 820 N N . MET A 1 99 ? -1.184 7.976 3.993 1.00 90.25 99 MET A N 1
ATOM 821 C CA . MET A 1 99 ? -0.814 8.584 2.710 1.00 90.25 99 MET A CA 1
ATOM 822 C C . MET A 1 99 ? -1.780 9.696 2.283 1.00 90.25 99 MET A C 1
ATOM 824 O O . MET A 1 99 ? -1.337 10.699 1.723 1.00 90.25 99 MET A O 1
ATOM 828 N N . GLU A 1 100 ? -3.080 9.556 2.537 1.00 93.44 100 GLU A N 1
ATOM 829 C CA . GLU A 1 100 ? -4.050 10.623 2.258 1.00 93.44 100 GLU A CA 1
ATOM 830 C C . GLU A 1 100 ? -3.832 11.821 3.184 1.00 93.44 100 GLU A C 1
ATOM 832 O O . GLU A 1 100 ? -3.761 12.960 2.720 1.00 93.44 100 GLU A O 1
ATOM 837 N N . TYR A 1 101 ? -3.594 11.564 4.468 1.00 91.62 101 TYR A N 1
ATOM 838 C CA . TYR A 1 101 ? -3.321 12.614 5.439 1.00 91.62 101 TYR A CA 1
ATOM 839 C C . TYR A 1 101 ? -2.012 13.362 5.158 1.00 91.62 101 TYR A C 1
ATOM 841 O O . TYR A 1 101 ? -2.012 14.573 4.937 1.00 91.62 101 TYR A O 1
ATOM 849 N N . TYR A 1 102 ? -0.874 12.665 5.125 1.00 86.31 102 TYR A N 1
ATOM 850 C CA . TYR A 1 102 ? 0.424 13.332 5.037 1.00 86.31 102 TYR A CA 1
ATOM 851 C C . TYR A 1 102 ? 0.683 13.933 3.663 1.00 86.31 102 TYR A C 1
ATOM 853 O O . TYR A 1 102 ? 1.240 15.034 3.585 1.00 86.31 102 TYR A O 1
ATOM 861 N N . CYS A 1 103 ? 0.278 13.240 2.595 1.00 86.25 103 CYS A N 1
ATOM 862 C CA . CYS A 1 103 ? 0.635 13.631 1.240 1.00 86.25 103 CYS A CA 1
ATOM 863 C C . CYS A 1 103 ? -0.493 14.354 0.494 1.00 86.25 103 CYS A C 1
ATOM 865 O O . CYS A 1 103 ? -0.182 15.203 -0.335 1.00 86.25 103 CYS A O 1
ATOM 867 N N . SER A 1 104 ? -1.769 14.003 0.704 1.00 88.25 104 SER A N 1
ATOM 868 C CA . SER A 1 104 ? -2.895 14.709 0.058 1.00 88.25 104 SER A CA 1
ATOM 869 C C . SER A 1 104 ? -3.437 15.851 0.924 1.00 88.25 104 SER A C 1
ATOM 871 O O . SER A 1 104 ? -4.170 16.684 0.404 1.00 88.25 104 SER A O 1
ATOM 873 N N . LYS A 1 105 ? -3.079 15.895 2.220 1.00 89.12 105 LYS A N 1
ATOM 874 C CA . LYS A 1 105 ? -3.669 16.800 3.223 1.00 89.12 105 LYS A CA 1
ATOM 875 C C . LYS A 1 105 ? -5.194 16.663 3.314 1.00 89.12 105 LYS A C 1
ATOM 877 O O . LYS A 1 105 ? -5.883 17.622 3.640 1.00 89.12 105 LYS A O 1
ATOM 882 N N . ASP A 1 106 ? -5.708 15.465 3.025 1.00 92.12 106 ASP A N 1
ATOM 883 C CA . ASP A 1 106 ? -7.140 15.167 3.009 1.00 92.12 106 ASP A CA 1
ATOM 884 C C . ASP A 1 106 ? -7.507 14.300 4.220 1.00 92.12 106 ASP A C 1
ATOM 886 O O . ASP A 1 106 ? -7.470 13.064 4.183 1.00 92.12 106 ASP A O 1
ATOM 890 N N . THR A 1 107 ? -7.810 14.979 5.325 1.00 92.12 107 THR A N 1
ATOM 891 C CA . THR A 1 107 ? -8.167 14.350 6.600 1.00 92.12 107 THR A CA 1
ATOM 892 C C . THR A 1 107 ? -9.482 13.575 6.502 1.00 92.12 107 THR A C 1
ATOM 894 O O . THR A 1 107 ? -9.577 12.467 7.028 1.00 92.12 107 THR A O 1
ATOM 897 N N . ASP A 1 108 ? -10.467 14.087 5.761 1.00 93.19 108 ASP A N 1
ATOM 898 C CA . ASP A 1 108 ? -11.775 13.443 5.609 1.00 93.19 108 ASP A CA 1
ATOM 899 C C . ASP A 1 108 ? -11.670 12.102 4.879 1.00 93.19 108 ASP A C 1
ATOM 901 O O . ASP A 1 108 ? -12.392 11.146 5.179 1.00 93.19 108 ASP A O 1
ATOM 905 N N . ILE A 1 109 ? -10.792 11.996 3.877 1.00 95.19 109 ILE A N 1
ATOM 906 C CA . ILE A 1 109 ? -10.517 10.710 3.229 1.00 95.19 109 ILE A CA 1
ATOM 907 C C . ILE A 1 109 ? -9.752 9.786 4.175 1.00 95.19 109 ILE A C 1
ATOM 909 O O . ILE A 1 109 ? -10.097 8.605 4.244 1.00 95.19 109 ILE A O 1
ATOM 913 N N . ALA A 1 110 ? -8.765 10.290 4.917 1.00 93.81 110 ALA A N 1
ATOM 914 C CA . ALA A 1 110 ? -8.019 9.477 5.875 1.00 93.81 110 ALA A CA 1
ATOM 915 C C . ALA A 1 110 ? -8.945 8.850 6.936 1.00 93.81 110 ALA A C 1
ATOM 917 O O . ALA A 1 110 ? -8.919 7.630 7.111 1.00 93.81 110 ALA A O 1
ATOM 918 N N . ILE A 1 111 ? -9.838 9.640 7.545 1.00 93.06 111 ILE A N 1
ATOM 919 C CA . ILE A 1 111 ? -10.861 9.166 8.496 1.00 93.06 111 ILE A CA 1
ATOM 920 C C . ILE A 1 111 ? -11.763 8.117 7.837 1.00 93.06 111 ILE A C 1
ATOM 922 O O . ILE A 1 111 ? -11.940 7.026 8.374 1.00 93.06 111 ILE A O 1
ATOM 926 N N . ARG A 1 112 ? -12.270 8.374 6.622 1.00 95.62 112 ARG A N 1
ATOM 927 C CA . ARG A 1 112 ? -13.115 7.404 5.898 1.00 95.62 112 ARG A CA 1
ATOM 928 C C . ARG A 1 112 ? -12.410 6.075 5.624 1.00 95.62 112 ARG A C 1
ATOM 930 O O . ARG A 1 112 ? -13.054 5.025 5.660 1.00 95.62 112 ARG A O 1
ATOM 937 N N . VAL A 1 113 ? -11.112 6.099 5.318 1.00 97.00 113 VAL A N 1
ATOM 938 C CA . VAL A 1 113 ? -10.314 4.879 5.128 1.00 97.00 113 VAL A CA 1
ATOM 939 C C . VAL A 1 113 ? -10.137 4.149 6.459 1.00 97.00 113 VAL A C 1
ATOM 941 O O . VAL A 1 113 ? -10.323 2.929 6.496 1.00 97.00 113 VAL A O 1
ATOM 944 N N . PHE A 1 114 ? -9.860 4.873 7.545 1.00 94.56 114 PHE A N 1
ATOM 945 C CA . PHE A 1 114 ? -9.753 4.277 8.872 1.00 94.56 114 PHE A CA 1
ATOM 946 C C . PHE A 1 114 ? -11.074 3.656 9.351 1.00 94.56 114 PHE A C 1
ATOM 948 O O . PHE A 1 114 ? -11.092 2.503 9.782 1.00 94.56 114 PHE A O 1
ATOM 955 N N . ASP A 1 115 ? -12.200 4.347 9.196 1.00 92.38 115 ASP A N 1
ATOM 956 C CA . ASP A 1 115 ? -13.522 3.812 9.537 1.00 92.38 115 ASP A CA 1
ATOM 957 C C . ASP A 1 115 ? -13.869 2.569 8.712 1.00 92.38 115 ASP A C 1
ATOM 959 O O . ASP A 1 115 ? -14.482 1.622 9.212 1.00 92.38 115 ASP A O 1
ATOM 963 N N . MET A 1 116 ? -13.465 2.540 7.439 1.00 94.88 116 MET A N 1
ATOM 964 C CA . MET A 1 116 ? -13.658 1.378 6.577 1.00 94.88 116 MET A CA 1
ATOM 965 C C . MET A 1 116 ? -12.862 0.167 7.062 1.00 94.88 116 MET A C 1
ATOM 967 O O . MET A 1 116 ? -13.406 -0.937 7.078 1.00 94.88 116 MET A O 1
ATOM 971 N N . GLY A 1 117 ? -11.596 0.352 7.445 1.00 93.81 117 GLY A N 1
ATOM 972 C CA . GLY A 1 117 ? -10.795 -0.741 7.991 1.00 93.81 117 GLY A CA 1
ATOM 973 C C . GLY A 1 117 ? -11.266 -1.160 9.383 1.00 93.81 117 GLY A C 1
ATOM 974 O O . GLY A 1 117 ? -11.262 -2.351 9.670 1.00 93.81 117 GLY A O 1
ATOM 975 N N . LEU A 1 118 ? -11.796 -0.239 10.195 1.00 89.31 118 LEU A N 1
ATOM 976 C CA . LEU A 1 118 ? -12.288 -0.540 11.544 1.00 89.31 118 LEU A CA 1
ATOM 977 C C . LEU A 1 118 ? -13.516 -1.455 11.523 1.00 89.31 118 LEU A C 1
ATOM 979 O O . LEU A 1 118 ? -13.681 -2.290 12.401 1.00 89.31 118 LEU A O 1
ATOM 983 N N . LYS A 1 119 ? -14.353 -1.353 10.483 1.00 90.12 119 LYS A N 1
ATOM 984 C CA . LYS A 1 119 ? -15.461 -2.296 10.256 1.00 90.12 119 LYS A CA 1
ATOM 985 C C . LYS A 1 119 ? -14.990 -3.730 9.990 1.00 90.12 119 LYS A C 1
ATOM 987 O O . LYS A 1 119 ? -15.779 -4.649 10.171 1.00 90.12 119 LYS A O 1
ATOM 992 N N . LYS A 1 120 ? -13.758 -3.916 9.501 1.00 90.25 120 LYS A N 1
ATOM 993 C CA . LYS A 1 120 ? -13.206 -5.222 9.101 1.00 90.25 120 LYS A CA 1
ATOM 994 C C . LYS A 1 120 ? -12.201 -5.791 10.108 1.00 90.25 120 LYS A C 1
ATOM 996 O O . LYS A 1 120 ? -12.142 -7.002 10.242 1.00 90.25 120 LYS A O 1
ATOM 1001 N N . TYR A 1 121 ? -11.423 -4.931 10.759 1.00 90.19 121 TYR A N 1
ATOM 1002 C CA . TYR A 1 121 ? -10.316 -5.276 11.658 1.00 90.19 121 TYR A CA 1
ATOM 1003 C C . TYR A 1 121 ? -10.492 -4.604 13.028 1.00 90.19 121 TYR A C 1
ATOM 1005 O O . TYR A 1 121 ? -9.532 -4.127 13.626 1.00 90.19 121 TYR A O 1
ATOM 1013 N N . GLY A 1 122 ? -11.739 -4.462 13.487 1.00 83.00 122 GLY A N 1
ATOM 1014 C CA . GLY A 1 122 ? -12.051 -3.824 14.772 1.00 83.00 122 GLY A CA 1
ATOM 1015 C C . GLY A 1 122 ? -11.612 -4.639 15.987 1.00 83.00 122 GLY A C 1
ATOM 1016 O O . GLY A 1 122 ? -11.431 -4.082 17.062 1.00 83.00 122 GLY A O 1
ATOM 1017 N N . ASP A 1 123 ? -11.408 -5.935 15.788 1.00 80.44 123 ASP A N 1
ATOM 1018 C CA . ASP A 1 123 ? -10.863 -6.902 16.733 1.00 80.44 123 ASP A CA 1
ATOM 1019 C C . ASP A 1 123 ? -9.324 -6.928 16.768 1.00 80.44 123 ASP A C 1
ATOM 1021 O O . ASP A 1 123 ? -8.747 -7.501 17.693 1.00 80.44 123 ASP A O 1
ATOM 1025 N N . GLU A 1 124 ? -8.655 -6.284 15.806 1.00 84.06 124 GLU A N 1
ATOM 1026 C CA . GLU A 1 124 ? -7.196 -6.165 15.756 1.00 84.06 124 GLU A CA 1
ATOM 1027 C C . GLU A 1 124 ? -6.742 -4.913 16.523 1.00 84.06 124 GLU A C 1
ATOM 1029 O O . GLU A 1 124 ? -6.908 -3.782 16.042 1.00 84.06 124 GLU A O 1
ATOM 1034 N N . PRO A 1 125 ? -6.144 -5.059 17.716 1.00 79.06 125 PRO A N 1
ATOM 1035 C CA . PRO A 1 125 ? -5.791 -3.910 18.537 1.00 79.06 125 PRO A CA 1
ATOM 1036 C C . PRO A 1 125 ? -4.715 -3.039 17.896 1.00 79.06 125 PRO A C 1
ATOM 1038 O O . PRO A 1 125 ? -4.749 -1.821 18.037 1.00 79.06 125 PRO A O 1
ATOM 1041 N N . GLU A 1 126 ? -3.800 -3.624 17.126 1.00 82.56 126 GLU A N 1
ATOM 1042 C CA . GLU A 1 126 ? -2.782 -2.892 16.376 1.00 82.56 126 GLU A CA 1
ATOM 1043 C C . GLU A 1 126 ? -3.407 -1.932 15.352 1.00 82.56 126 GLU A C 1
ATOM 1045 O O . GLU A 1 126 ? -2.888 -0.837 15.127 1.00 82.56 126 GLU A O 1
ATOM 1050 N N . TYR A 1 127 ? -4.547 -2.304 14.760 1.00 86.94 127 TYR A N 1
ATOM 1051 C CA . TYR A 1 127 ? -5.280 -1.427 13.852 1.00 86.94 127 TYR A CA 1
ATOM 1052 C C . TYR A 1 127 ? -5.949 -0.273 14.601 1.00 86.94 127 TYR A C 1
ATOM 1054 O O . TYR A 1 127 ? -5.825 0.892 14.215 1.00 86.94 127 TYR A O 1
ATOM 1062 N N . ALA A 1 128 ? -6.639 -0.604 15.691 1.00 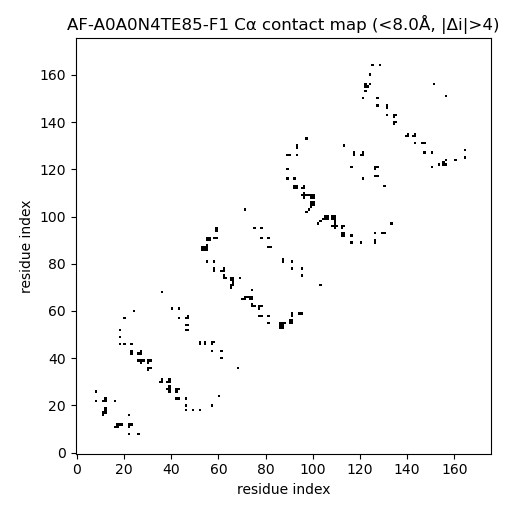81.56 128 ALA A N 1
ATOM 1063 C CA . ALA A 1 128 ? -7.287 0.354 16.572 1.00 81.56 128 ALA A CA 1
ATOM 1064 C C . ALA A 1 128 ? -6.303 1.414 17.099 1.00 81.56 128 ALA A C 1
ATOM 1066 O O . ALA A 1 128 ? -6.589 2.610 17.053 1.00 81.56 128 ALA A O 1
ATOM 1067 N N . LEU A 1 129 ? -5.116 0.987 17.523 1.00 81.56 129 LEU A N 1
ATOM 1068 C CA . LEU A 1 129 ? -4.059 1.871 18.006 1.00 81.56 129 LEU A CA 1
ATOM 1069 C C . LEU A 1 129 ? -3.522 2.789 16.919 1.00 81.56 129 LEU A C 1
ATOM 1071 O O . LEU A 1 129 ? -3.346 3.975 17.172 1.00 81.56 129 LEU A O 1
ATOM 1075 N N . ALA A 1 130 ? -3.307 2.272 15.708 1.00 86.38 130 ALA A N 1
ATOM 1076 C CA . ALA A 1 130 ? -2.889 3.102 14.584 1.00 86.38 130 ALA A CA 1
ATOM 1077 C C . ALA A 1 130 ? -3.932 4.183 14.251 1.00 86.38 130 ALA A C 1
ATOM 1079 O O . ALA A 1 130 ? -3.571 5.299 13.878 1.00 86.38 130 ALA A O 1
ATOM 1080 N N . TYR A 1 131 ? -5.224 3.874 14.406 1.00 88.38 131 TYR A N 1
ATOM 1081 C CA . TYR A 1 131 ? -6.283 4.858 14.201 1.00 88.38 131 TYR A CA 1
ATOM 1082 C C . TYR A 1 131 ? -6.330 5.905 15.32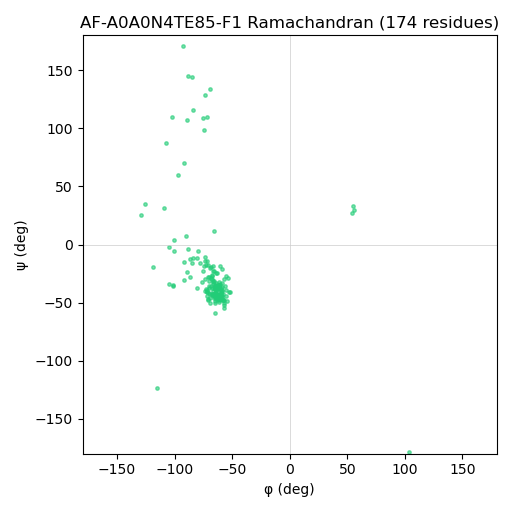6 1.00 88.38 131 TYR A C 1
ATOM 1084 O O . TYR A 1 131 ? -6.420 7.099 15.051 1.00 88.38 131 TYR A O 1
ATOM 1092 N N . VAL A 1 132 ? -6.217 5.484 16.587 1.00 81.69 132 VAL A N 1
ATOM 1093 C CA . VAL A 1 132 ? -6.170 6.400 17.740 1.00 81.69 132 VAL A CA 1
ATOM 1094 C C . VAL A 1 132 ? -4.949 7.317 17.662 1.00 81.69 132 VAL A C 1
ATOM 1096 O O . VAL A 1 132 ? -5.085 8.520 17.866 1.00 81.69 132 VAL A O 1
ATOM 1099 N N . ASP A 1 133 ? -3.781 6.776 17.307 1.00 83.25 133 ASP A N 1
ATOM 1100 C CA . ASP A 1 133 ? -2.564 7.559 17.086 1.00 83.25 133 ASP A CA 1
ATOM 1101 C C . ASP A 1 133 ? -2.800 8.625 16.010 1.00 83.25 133 ASP A C 1
ATOM 1103 O O . ASP A 1 133 ? -2.548 9.807 16.241 1.00 83.25 133 ASP A O 1
ATOM 1107 N N . PHE A 1 134 ? -3.400 8.254 14.878 1.00 87.00 134 PHE A N 1
ATOM 1108 C CA . PHE A 1 134 ? -3.778 9.212 13.840 1.00 87.00 134 PHE A CA 1
ATOM 1109 C C . PHE A 1 134 ? -4.728 10.316 14.345 1.00 87.00 134 PHE A C 1
ATOM 1111 O O . PHE A 1 134 ? -4.460 11.492 14.102 1.00 87.00 134 PHE A O 1
ATOM 1118 N N . LEU A 1 135 ? -5.801 9.970 15.065 1.00 84.12 135 LEU A N 1
ATOM 1119 C CA . LEU A 1 135 ? -6.765 10.950 15.591 1.00 84.12 135 LEU A CA 1
ATOM 1120 C C . LEU A 1 135 ? -6.138 11.888 16.630 1.00 84.12 135 LEU A C 1
ATOM 1122 O O . LEU A 1 135 ? -6.438 13.082 16.633 1.00 84.12 135 LEU A O 1
ATOM 1126 N N . SER A 1 136 ? -5.212 11.382 17.449 1.00 78.38 136 SER A N 1
ATOM 1127 C CA . SER A 1 136 ? -4.494 12.205 18.428 1.00 78.38 136 SER A CA 1
ATOM 1128 C C . SER A 1 136 ? -3.681 13.325 17.766 1.00 78.38 136 SER A C 1
ATOM 1130 O O . SER A 1 136 ? -3.601 14.431 18.295 1.00 78.38 136 SER A O 1
ATOM 1132 N N . HIS A 1 137 ? -3.160 13.097 16.554 1.00 77.25 137 HIS A N 1
ATOM 1133 C CA . HIS A 1 137 ? -2.442 14.119 15.787 1.00 77.25 137 HIS A CA 1
ATOM 1134 C C . HIS A 1 137 ? -3.359 15.202 15.192 1.00 77.25 137 HIS A C 1
ATOM 1136 O O . HIS A 1 137 ? -2.857 16.238 14.752 1.00 77.25 137 HIS A O 1
ATOM 1142 N N . LEU A 1 138 ? -4.678 14.987 15.162 1.00 80.06 138 LEU A N 1
ATOM 1143 C CA . LEU A 1 138 ? -5.660 15.964 14.677 1.00 80.06 138 LEU A CA 1
ATOM 1144 C C . LEU A 1 138 ? -6.146 16.928 15.773 1.00 80.06 138 LEU A C 1
ATOM 1146 O O . LEU A 1 138 ? -6.899 17.846 15.460 1.00 80.06 138 LEU A O 1
ATOM 1150 N N . ASN A 1 139 ? -5.722 16.749 17.035 1.00 68.12 139 ASN A N 1
ATOM 1151 C CA . ASN A 1 139 ? -6.247 17.470 18.207 1.00 68.12 139 ASN A CA 1
ATOM 1152 C C . ASN A 1 139 ? -7.780 17.363 18.360 1.00 68.12 139 ASN A C 1
ATOM 1154 O O . ASN A 1 139 ? -8.425 18.236 18.942 1.00 68.12 139 ASN A O 1
ATOM 1158 N N . GLU A 1 140 ? -8.389 16.286 17.856 1.00 63.28 140 GLU A N 1
ATOM 1159 C CA . GLU A 1 140 ? -9.805 16.003 18.086 1.00 63.28 140 GLU A CA 1
ATOM 1160 C C . GLU A 1 140 ? -9.973 15.121 19.327 1.00 63.28 140 GLU A C 1
ATOM 1162 O O . GLU A 1 140 ? -10.322 13.941 19.242 1.00 63.28 140 GLU A O 1
ATOM 1167 N N . ASP A 1 141 ? -9.707 15.692 20.503 1.00 59.81 141 ASP A N 1
ATOM 1168 C CA . ASP A 1 141 ? -9.692 14.970 21.786 1.00 59.81 141 ASP A CA 1
ATOM 1169 C C . ASP A 1 141 ? -11.010 14.228 22.069 1.00 59.81 141 ASP A C 1
ATOM 1171 O O . ASP A 1 141 ? -11.007 13.084 22.530 1.00 59.81 141 ASP A O 1
ATOM 1175 N N . ASN A 1 142 ? -12.150 14.838 21.722 1.00 64.12 142 ASN A N 1
ATOM 1176 C CA . ASN A 1 142 ? -13.467 14.213 21.877 1.00 64.12 142 ASN A CA 1
ATOM 1177 C C . ASN A 1 142 ? -13.655 13.005 20.944 1.00 64.12 142 ASN A C 1
ATOM 1179 O O . ASN A 1 142 ? -14.150 11.968 21.385 1.00 64.12 142 ASN A O 1
ATOM 1183 N N . ASN A 1 143 ? -13.232 13.099 19.680 1.00 64.31 143 ASN A N 1
ATOM 1184 C CA . ASN A 1 143 ? -13.370 11.997 18.721 1.00 64.31 143 ASN A CA 1
ATOM 1185 C C . ASN A 1 143 ? -12.388 10.865 19.033 1.00 64.31 143 ASN A C 1
ATOM 1187 O O . ASN A 1 143 ? -12.761 9.693 18.984 1.00 64.31 143 ASN A O 1
ATOM 1191 N N . THR A 1 144 ? -11.170 11.216 19.451 1.00 62.56 144 THR A N 1
ATOM 1192 C CA . THR A 1 144 ? -10.158 10.265 19.921 1.00 62.56 144 THR A CA 1
ATOM 1193 C C . THR A 1 144 ? -10.687 9.469 21.112 1.00 62.56 144 THR A C 1
ATOM 1195 O O . THR A 1 144 ? -10.602 8.242 21.112 1.00 62.56 144 THR A O 1
ATOM 1198 N N . ARG A 1 145 ? -11.319 10.139 22.086 1.00 64.38 145 ARG A N 1
ATOM 1199 C CA . ARG A 1 145 ? -11.915 9.490 23.259 1.00 64.38 145 ARG A CA 1
ATOM 1200 C C . ARG A 1 145 ? -13.075 8.562 22.902 1.00 64.38 145 ARG A C 1
ATOM 1202 O O . ARG A 1 145 ? -13.104 7.440 23.389 1.00 64.38 145 ARG A O 1
ATOM 1209 N N . VAL A 1 146 ? -13.993 8.985 22.034 1.00 69.31 146 VAL A N 1
ATOM 1210 C CA . VAL A 1 146 ? -15.138 8.154 21.613 1.00 69.31 146 VAL A CA 1
ATOM 1211 C C . VAL A 1 146 ? -14.680 6.911 20.847 1.00 69.31 146 VAL A C 1
ATOM 1213 O O . VAL A 1 146 ? -15.192 5.815 21.079 1.00 69.31 146 VAL A O 1
ATOM 1216 N N . VAL A 1 147 ? -13.702 7.050 19.946 1.00 64.56 147 VAL A N 1
ATOM 1217 C CA . VAL A 1 147 ? -13.138 5.913 19.203 1.00 64.56 147 VAL A CA 1
ATOM 1218 C C . VAL A 1 147 ? -12.400 4.971 20.153 1.00 64.56 147 VAL A C 1
ATOM 1220 O O . VAL A 1 147 ? -12.622 3.762 20.095 1.00 64.56 147 VAL A O 1
ATOM 1223 N N . PHE A 1 148 ? -11.606 5.514 21.076 1.00 65.25 148 PHE A N 1
ATOM 1224 C CA . PHE A 1 148 ? -10.896 4.746 22.096 1.00 65.25 148 PHE A CA 1
ATOM 1225 C C . PHE A 1 148 ? -11.848 3.987 23.035 1.00 65.25 148 PHE A C 1
ATOM 1227 O O . PHE A 1 148 ? -11.674 2.788 23.236 1.00 65.25 148 PHE A O 1
ATOM 1234 N N . GLU A 1 149 ? -12.903 4.631 23.546 1.00 67.31 149 GLU A N 1
ATOM 1235 C CA . GLU A 1 149 ? -13.927 3.986 24.382 1.00 67.31 149 GLU A CA 1
ATOM 1236 C C . GLU A 1 149 ? -14.679 2.890 23.606 1.00 67.31 149 GLU A C 1
ATOM 1238 O O . GLU A 1 149 ? -14.928 1.812 24.149 1.00 67.31 149 GLU A O 1
ATOM 1243 N N . ARG A 1 150 ? -14.968 3.101 22.313 1.00 68.19 150 ARG A N 1
ATOM 1244 C CA . ARG A 1 150 ? -15.591 2.083 21.448 1.00 68.19 150 ARG A CA 1
ATOM 1245 C C . ARG A 1 150 ? -14.694 0.861 21.234 1.00 68.19 150 ARG A C 1
ATOM 1247 O O . ARG A 1 150 ? -15.206 -0.253 21.174 1.00 68.19 150 ARG A O 1
ATOM 1254 N N . ILE A 1 151 ? -13.382 1.065 21.124 1.00 63.31 151 ILE A N 1
ATOM 1255 C CA . ILE A 1 151 ? -12.388 -0.010 20.995 1.00 63.31 151 ILE A CA 1
ATOM 1256 C C . ILE A 1 151 ? -12.251 -0.770 22.321 1.00 63.31 151 ILE A C 1
ATOM 1258 O O . ILE A 1 151 ? -12.297 -1.995 22.327 1.00 63.31 151 ILE A O 1
ATOM 1262 N N . LEU A 1 152 ? -12.134 -0.073 23.454 1.00 59.19 152 LEU A N 1
ATOM 1263 C CA . LEU A 1 152 ? -11.946 -0.707 24.767 1.00 59.19 152 LEU A CA 1
ATOM 1264 C C . LEU A 1 152 ? -13.186 -1.438 25.292 1.00 59.19 152 LEU A C 1
ATOM 1266 O O . LEU A 1 152 ? -13.054 -2.382 26.063 1.00 59.19 152 LEU A O 1
ATOM 1270 N N . THR A 1 153 ? -14.381 -1.005 24.892 1.00 62.88 153 THR A N 1
ATOM 1271 C CA . THR A 1 153 ? -15.638 -1.680 25.261 1.00 62.88 153 THR A CA 1
ATOM 1272 C C . THR A 1 153 ? -15.907 -2.902 24.375 1.00 62.88 153 THR A C 1
ATOM 1274 O O . THR A 1 153 ? -16.783 -3.707 24.683 1.00 62.88 153 THR A O 1
ATOM 1277 N N . SER A 1 154 ? -15.164 -3.070 23.274 1.00 58.41 154 SER A N 1
ATOM 1278 C CA . SER A 1 154 ? -15.233 -4.295 22.479 1.00 58.41 154 SER A CA 1
ATOM 1279 C C . SER A 1 154 ? -14.519 -5.437 23.215 1.00 58.41 154 SER A C 1
ATOM 1281 O O . SER A 1 154 ? -13.387 -5.288 23.668 1.00 58.41 154 SER A O 1
ATOM 1283 N N . GLU A 1 155 ? -15.189 -6.582 23.365 1.00 52.69 155 GLU A N 1
ATOM 1284 C CA . GLU A 1 155 ? -14.754 -7.742 24.171 1.00 52.69 155 GLU A CA 1
ATOM 1285 C C . GLU A 1 155 ? -13.477 -8.457 23.650 1.00 52.69 155 GLU A C 1
ATOM 1287 O O . GLU A 1 155 ? -13.142 -9.549 24.103 1.00 52.69 155 GLU A O 1
ATOM 1292 N N . SER A 1 156 ? -12.742 -7.875 22.696 1.00 54.00 156 SER A N 1
ATOM 1293 C CA . SER A 1 156 ? -11.664 -8.519 21.927 1.00 54.00 156 SER A CA 1
ATOM 1294 C C . SER A 1 156 ? -10.227 -8.210 22.391 1.00 54.00 156 SER A C 1
ATOM 1296 O O . SER A 1 156 ? -9.270 -8.658 21.757 1.00 54.00 156 SER A O 1
ATOM 1298 N N . MET A 1 157 ? -10.027 -7.457 23.479 1.00 51.81 157 MET A N 1
ATOM 1299 C CA . MET A 1 157 ? -8.710 -6.935 23.888 1.00 51.81 157 MET A CA 1
ATOM 1300 C C . MET A 1 157 ? -8.061 -7.724 25.039 1.00 51.81 157 MET A C 1
ATOM 1302 O O . MET A 1 157 ? -8.490 -7.621 26.186 1.00 51.81 157 MET A O 1
ATOM 1306 N N . THR A 1 158 ? -6.981 -8.471 24.758 1.00 53.41 158 THR A N 1
ATOM 1307 C CA . THR A 1 158 ? -6.174 -9.129 25.806 1.00 53.41 158 THR A CA 1
ATOM 1308 C C . THR A 1 158 ? -5.060 -8.211 26.344 1.00 53.41 158 THR A C 1
ATOM 1310 O O . THR A 1 158 ? -4.474 -7.442 25.573 1.00 53.41 158 THR A O 1
ATOM 1313 N N . PRO A 1 159 ? -4.719 -8.279 27.648 1.00 52.88 159 PRO A N 1
ATOM 1314 C CA . PRO A 1 159 ? -3.752 -7.378 28.285 1.00 52.88 159 PRO A CA 1
ATOM 1315 C C . PRO A 1 159 ? -2.318 -7.463 27.735 1.00 52.88 159 PRO A C 1
ATOM 1317 O O . PRO A 1 159 ? -1.576 -6.485 27.828 1.00 52.88 159 PRO A O 1
ATOM 1320 N N . GLU A 1 160 ? -1.905 -8.592 27.144 1.00 52.19 160 GLU A N 1
ATOM 1321 C CA . GLU A 1 160 ? -0.535 -8.766 26.635 1.00 52.19 160 GLU A CA 1
ATOM 1322 C C . GLU A 1 160 ? -0.240 -7.921 25.385 1.00 52.19 160 GLU A C 1
ATOM 1324 O O . GLU A 1 160 ? 0.902 -7.509 25.163 1.00 52.19 160 GLU A O 1
ATOM 1329 N N . LYS A 1 161 ? -1.264 -7.608 24.579 1.00 54.19 161 LYS A N 1
ATOM 1330 C CA . LYS A 1 161 ? -1.111 -6.839 23.332 1.00 54.19 161 LYS A CA 1
ATOM 1331 C C . LYS A 1 161 ? -0.828 -5.349 23.581 1.00 54.19 161 LYS A C 1
ATOM 1333 O O . LYS A 1 161 ? -0.257 -4.686 22.720 1.00 54.19 161 LYS A O 1
ATOM 1338 N N . SER A 1 162 ? -1.106 -4.851 24.791 1.00 47.53 162 SER A N 1
ATOM 1339 C CA . SER A 1 162 ? -0.871 -3.463 25.219 1.00 47.53 162 SER A CA 1
ATOM 1340 C C . SER A 1 162 ? 0.613 -3.073 25.344 1.00 47.53 162 SER A C 1
ATOM 1342 O O . SER A 1 162 ? 0.935 -1.889 25.301 1.00 47.53 162 SER A O 1
ATOM 1344 N N . MET A 1 163 ? 1.542 -4.032 25.455 1.00 40.47 163 MET A N 1
ATOM 1345 C CA . MET A 1 163 ? 2.986 -3.737 25.529 1.00 40.47 163 MET A CA 1
ATOM 1346 C C . MET A 1 163 ? 3.663 -3.604 24.153 1.00 40.47 163 MET A C 1
ATOM 1348 O O . MET A 1 163 ? 4.620 -2.842 24.012 1.00 40.47 163 MET A O 1
ATOM 1352 N N . LEU A 1 164 ? 3.148 -4.270 23.112 1.00 47.59 164 LEU A N 1
ATOM 1353 C CA . LEU A 1 164 ? 3.649 -4.140 21.730 1.00 47.59 164 LEU A CA 1
ATOM 1354 C C . LEU A 1 164 ? 3.386 -2.743 21.140 1.00 47.59 164 LEU A C 1
ATOM 1356 O O . LEU A 1 164 ? 4.173 -2.243 20.334 1.00 47.59 164 LEU A O 1
ATOM 1360 N N . VAL A 1 165 ? 2.337 -2.085 21.634 1.00 46.06 165 VAL A N 1
ATOM 1361 C CA . VAL A 1 165 ? 1.962 -0.681 21.387 1.00 46.06 165 VAL A CA 1
ATOM 1362 C C . VAL A 1 165 ? 3.117 0.278 21.658 1.00 46.06 165 VAL A C 1
ATOM 1364 O O . VAL A 1 165 ? 3.365 1.201 20.886 1.00 46.06 165 VAL A O 1
ATOM 1367 N N . PHE A 1 166 ? 3.871 0.027 22.729 1.00 39.12 166 PHE A N 1
ATOM 1368 C CA . PHE A 1 166 ? 4.981 0.881 23.141 1.00 39.12 166 PHE A CA 1
ATOM 1369 C C . PHE A 1 166 ? 6.206 0.723 22.225 1.00 39.12 166 PHE A C 1
ATOM 1371 O O . PHE A 1 166 ? 6.956 1.674 22.009 1.00 39.12 166 PHE A O 1
ATOM 1378 N N . PHE A 1 167 ? 6.396 -0.467 21.643 1.00 29.16 167 PHE A N 1
ATOM 1379 C CA . PHE A 1 167 ? 7.532 -0.772 20.769 1.00 29.16 167 PHE A CA 1
ATOM 1380 C C . PHE A 1 167 ? 7.326 -0.259 19.335 1.00 29.16 167 PHE A C 1
ATOM 1382 O O . PHE A 1 167 ? 8.260 0.264 18.723 1.00 29.16 167 PHE A O 1
ATOM 1389 N N . PHE A 1 168 ? 6.098 -0.337 18.808 1.00 40.81 168 PHE A N 1
ATOM 1390 C CA . PHE A 1 168 ? 5.768 0.170 17.468 1.00 40.81 168 PHE A CA 1
ATOM 1391 C C . PHE A 1 168 ? 5.859 1.702 17.363 1.00 40.81 168 PHE A C 1
ATOM 1393 O O . PHE A 1 168 ? 6.243 2.223 16.311 1.00 40.81 168 PHE A O 1
ATOM 1400 N N . PHE A 1 169 ? 5.613 2.415 18.470 1.00 39.38 169 PHE A N 1
ATOM 1401 C CA . PHE A 1 169 ? 5.708 3.877 18.568 1.00 39.38 169 PHE A CA 1
ATOM 1402 C C . PHE A 1 169 ? 7.110 4.433 18.223 1.00 39.38 169 PHE A C 1
ATOM 1404 O O . PHE A 1 169 ? 7.241 5.593 17.835 1.00 39.38 169 PHE A O 1
ATOM 1411 N N . SER A 1 170 ? 8.171 3.615 18.302 1.00 29.08 170 SER A N 1
ATOM 1412 C CA . SER A 1 170 ? 9.544 4.047 17.977 1.00 29.08 170 SER A CA 1
ATOM 1413 C C . SER A 1 170 ? 9.946 3.874 16.505 1.00 29.08 170 SER A C 1
ATOM 1415 O O . SER A 1 170 ? 10.835 4.581 16.038 1.00 29.08 170 SER A O 1
ATOM 1417 N N . ILE A 1 171 ? 9.320 2.967 15.745 1.00 32.66 171 ILE A N 1
ATOM 1418 C CA . ILE A 1 171 ? 9.821 2.576 14.409 1.00 32.66 171 ILE A CA 1
ATOM 1419 C C . ILE A 1 171 ? 9.201 3.422 13.283 1.00 32.66 171 ILE A C 1
ATOM 1421 O O . ILE A 1 171 ? 9.867 3.707 12.287 1.00 32.66 171 ILE A O 1
ATOM 1425 N N . LEU A 1 172 ? 7.962 3.906 13.441 1.00 36.00 172 LEU A N 1
ATOM 1426 C CA . LEU A 1 172 ? 7.279 4.668 12.383 1.00 36.00 172 LEU A CA 1
ATOM 1427 C C . LEU A 1 172 ? 7.860 6.080 12.150 1.00 36.00 172 LEU A C 1
ATOM 1429 O O . LEU A 1 172 ? 7.651 6.654 11.084 1.00 36.00 172 LEU A O 1
ATOM 1433 N N . LYS A 1 173 ? 8.639 6.621 13.101 1.00 34.22 173 LYS A N 1
ATOM 1434 C CA . LYS A 1 173 ? 9.313 7.930 12.982 1.00 34.22 173 LYS A CA 1
ATOM 1435 C C . LYS A 1 173 ? 10.523 7.946 12.037 1.00 34.22 173 LYS A C 1
ATOM 1437 O O . LYS A 1 173 ? 11.021 9.024 11.744 1.00 34.22 173 LYS A O 1
ATOM 1442 N N . VAL A 1 174 ? 11.010 6.794 11.566 1.00 32.06 174 VAL A N 1
ATOM 1443 C CA . VAL A 1 174 ? 12.282 6.700 10.814 1.00 32.06 174 VAL A CA 1
ATOM 1444 C C . VAL A 1 174 ? 12.085 6.601 9.289 1.00 32.06 174 VAL A C 1
ATOM 1446 O O . VAL A 1 174 ? 13.054 6.638 8.538 1.00 32.06 174 VAL A O 1
ATOM 1449 N N . CYS A 1 175 ? 10.850 6.494 8.787 1.00 28.44 175 CYS A N 1
ATOM 1450 C CA . CYS A 1 175 ? 10.594 6.280 7.350 1.00 28.44 175 CYS A CA 1
ATOM 1451 C C . CYS A 1 175 ? 9.585 7.251 6.711 1.00 28.44 175 CYS A C 1
ATOM 1453 O O . CYS A 1 175 ? 8.970 6.901 5.696 1.00 28.44 175 CYS A O 1
ATOM 1455 N N . ILE A 1 176 ? 9.427 8.451 7.278 1.00 33.81 176 ILE A N 1
ATOM 1456 C CA . ILE A 1 176 ? 8.866 9.622 6.581 1.00 33.81 176 ILE A CA 1
ATOM 1457 C C . ILE A 1 176 ? 9.963 10.672 6.466 1.00 33.81 176 ILE A C 1
ATOM 1459 O O . ILE A 1 176 ? 10.638 10.906 7.492 1.00 33.81 176 ILE A O 1
#

Secondary structure (DSSP, 8-state):
-HHHHHHHHHHHHHTTTTT-HHHHHHHHHHHHHTT-HHHHHHHHHHHHT-TTS--HHHHHHHHHHHHHHT-HHHHHHHHHHHHH-TT--THHHHHHHHHIIIII--HHHHHHHHHHHHTTSTT-HHHHHHHHHHHHTTT-HHHHHHHHHHHHTSTT--GGGGTHHHHHTTTGGG--

Radius of gyration: 18.18 Å; Cα contacts (8 Å, |Δi|>4): 146; chains: 1; bounding box: 44×38×45 Å

Nearest PDB structures (foldseek):
  7zy4-assembly1_A  TM=9.416E-01  e=6.783E-14  Homo sapiens
  2ond-assembly1_B  TM=9.497E-01  e=1.218E-13  Mus musculus
  2ooe-assembly1_A-2  TM=9.438E-01  e=7.394E-13  Mus musculus
  6uro-assembly1_F  TM=9.422E-01  e=5.256E-13  Homo sapiens
  8tau-assembly1_Y  TM=6.239E-01  e=9.194E-02  Homo sapiens

InterPro domains:
  IPR008847 Suppressor of forked [PF05843] (7-167)
  IPR011990 Tetratricopeptide-like helical domain superfamily [G3DSA:1.25.40.10] (4-171)
  IPR011990 Tetratricopeptide-like helical domain superfamily [SSF48452] (5-168)
  IPR045243 mRNA 3'-end-processing protein Rna14-like [PTHR19980] (7-169)

Organism: Brugia pahangi (NCBI:txid6280)

Solvent-accessible surface area (backbone atoms only — not comparable to full-atom values): 9962 Å² total; per-residue (Å²): 114,69,72,58,56,54,52,49,49,54,50,38,50,70,49,93,44,53,81,46,62,67,58,52,49,55,48,28,52,58,30,47,78,68,70,35,58,72,57,27,52,50,49,51,53,56,56,62,66,40,82,90,55,73,41,34,65,57,47,48,53,49,27,53,51,35,31,78,77,73,26,67,72,55,18,52,50,45,51,55,54,45,72,72,40,86,71,44,54,69,64,46,38,55,54,52,17,51,46,29,33,76,73,65,68,33,56,73,58,16,51,54,37,44,56,55,40,42,76,75,38,62,66,38,62,73,51,53,49,55,49,43,56,55,35,58,76,68,72,40,64,67,58,32,48,53,53,49,51,57,52,70,70,40,96,62,78,61,81,75,63,64,59,56,58,65,58,55,71,67,60,69,74,76,78,116

Mean predicted aligned error: 8.27 Å

pLDDT: mean 82.73, std 18.45, range [28.44, 98.25]